Protein AF-0000000087528325 (afdb_homodimer)

Secondary structure (DSSP, 8-state):
-HHHHHHHHTTT-HHHHHHHHHHHHHHHHHHHTTS---EEEEEEEEEGGGTEEEEEEEEES-HHHHTSHHHHHHHHHHHHHHHHH--SBSSGGGS-HHHHHHHHHHHHHHHHHTT--HHHHHHHHHHHHHHHHHHHBGGGSEETTEEEEEHHHHHHHHHHHHTS-EEEEEEEEEETT-/-HHHHHHHHTTT-HHHHHHHHHHHHHHHHHHHTTS---EEEEEEEEEGGGTEEEEEEEEES-HHHHTSHHHHHHHHHHHHHHHHH--SBSSGGGS-HHHHHHHHHHHHHHHHHTT--HHHHHHHHHHHHHHHHHHHBGGGSEETTEEEEEHHHHHHHHHHHHTS-EEEEEEEEEETT-

Nearest PDB structures (foldseek):
  1aip-assembly1_D  TM=9.213E-01  e=4.962E-19  Thermus thermophilus
  1tfe-assembly1_A-2  TM=9.642E-01  e=1.776E-15  Thermus thermophilus
  4pc2-assembly1_C  TM=5.163E-01  e=7.737E-15  Escherichia coli
  3mmp-assembly1_A  TM=5.193E-01  e=1.160E-13  Escherichia coli K-12
  4r71-assembly2_C  TM=5.159E-01  e=1.652E-13  Escherichia coli K-12

InterPro domains:
  IPR001816 Translation elongation factor EFTs/EF1B [MF_00050] (1-178)
  IPR001816 Translation elongation factor EFTs/EF1B [PTHR11741] (71-177)
  IPR009060 UBA-like superfamily [SSF46934] (1-36)
  IPR014039 Translation elongation factor EFTs/EF1B, dimerisation [PF00889] (28-177)
  IPR018101 Translation elongation factor Ts, conserved site [PS01127] (57-67)
  IPR036402 Elongation factor Ts, dimerisation domain superfamily [G3DSA:3.30.479.20] (40-177)
  IPR036402 Elongation factor Ts, dimerisation domain superfamily [SSF54713] (37-177)

Structure (mmCIF, N/CA/C/O backbone):
data_AF-0000000087528325-model_v1
#
loop_
_entity.id
_entity.type
_entity.pdbx_description
1 polymer 'Elongation factor Ts'
#
loop_
_atom_site.group_PDB
_atom_site.id
_atom_site.type_symbol
_atom_site.label_atom_id
_atom_site.label_alt_id
_atom_site.label_comp_id
_atom_site.label_asym_id
_atom_site.label_entity_id
_atom_site.label_seq_id
_atom_site.pdbx_PDB_ins_code
_atom_site.Cartn_x
_atom_site.Cartn_y
_atom_site.Cartn_z
_atom_site.occupancy
_atom_site.B_iso_or_equiv
_atom_site.auth_seq_id
_atom_site.auth_comp_id
_atom_site.auth_asym_id
_atom_site.auth_atom_id
_atom_site.pdbx_PDB_model_num
ATOM 1 N N . MET A 1 1 ? -18.672 33.125 1.953 1 52.44 1 MET A N 1
ATOM 2 C CA . MET A 1 1 ? -19.328 33.719 3.121 1 52.44 1 MET A CA 1
ATOM 3 C C . MET A 1 1 ? -18.359 33.812 4.293 1 52.44 1 MET A C 1
ATOM 5 O O . MET A 1 1 ? -18.297 34.875 4.957 1 52.44 1 MET A O 1
ATOM 9 N N . ASP A 1 2 ? -17.344 32.844 4.398 1 67.94 2 ASP A N 1
ATOM 10 C CA . ASP A 1 2 ? -16.484 32.812 5.578 1 67.94 2 ASP A CA 1
ATOM 11 C C . ASP A 1 2 ? -15.391 33.875 5.48 1 67.94 2 ASP A C 1
ATOM 13 O O . ASP A 1 2 ? -15.086 34.562 6.469 1 67.94 2 ASP A O 1
ATOM 17 N N . CYS A 1 3 ? -15.047 34.25 4.34 1 70.94 3 CYS A N 1
ATOM 18 C CA . CYS A 1 3 ? -13.953 35.219 4.23 1 70.94 3 CYS A CA 1
ATOM 19 C C . CYS A 1 3 ? -14.445 36.625 4.512 1 70.94 3 CYS A C 1
ATOM 21 O O . CYS A 1 3 ? -13.766 37.406 5.172 1 70.94 3 CYS A O 1
ATOM 23 N N . LYS A 1 4 ? -15.602 36.875 4.027 1 71.19 4 LYS A N 1
ATOM 24 C CA . LYS A 1 4 ? -16.172 38.219 4.23 1 71.19 4 LYS A CA 1
ATOM 25 C C . LYS A 1 4 ? -16.438 38.469 5.711 1 71.19 4 LYS A C 1
ATOM 27 O O . LYS A 1 4 ? -16.094 39.562 6.223 1 71.19 4 LYS A O 1
ATOM 32 N N . ARG A 1 5 ? -16.953 37.438 6.293 1 79.06 5 ARG A N 1
ATOM 33 C CA . ARG A 1 5 ? -17.266 37.562 7.711 1 79.06 5 ARG A CA 1
ATOM 34 C C . ARG A 1 5 ? -15.992 37.719 8.539 1 79.06 5 ARG A C 1
ATOM 36 O O . ARG A 1 5 ? -15.938 38.5 9.484 1 79.06 5 ARG A O 1
ATOM 43 N N . ALA A 1 6 ? -15.008 37 8.109 1 76.31 6 ALA A N 1
ATOM 44 C CA . ALA A 1 6 ? -13.727 37.062 8.805 1 76.31 6 ALA A CA 1
ATOM 45 C C . ALA A 1 6 ? -13.125 38.469 8.68 1 76.31 6 ALA A C 1
ATOM 47 O O . ALA A 1 6 ? -12.609 39 9.656 1 76.31 6 ALA A O 1
ATOM 48 N N . LEU A 1 7 ? -13.234 39.062 7.523 1 80.19 7 LEU A N 1
ATOM 49 C CA . LEU A 1 7 ? -12.703 40.406 7.305 1 80.19 7 LEU A CA 1
ATOM 50 C C . LEU A 1 7 ? -13.469 41.438 8.125 1 80.19 7 LEU A C 1
ATOM 52 O O . LEU A 1 7 ? -12.883 42.375 8.656 1 80.19 7 LEU A O 1
ATOM 56 N N . GLU A 1 8 ? -14.688 41.219 8.18 1 82.5 8 GLU A N 1
ATOM 57 C CA . GLU A 1 8 ? -15.523 42.125 8.969 1 82.5 8 GLU A CA 1
ATOM 58 C C . GLU A 1 8 ? -15.188 42.031 10.453 1 82.5 8 GLU A C 1
ATOM 60 O O . GLU A 1 8 ? -15.062 43.031 11.141 1 82.5 8 GLU A O 1
ATOM 65 N N . GLU A 1 9 ? -15.023 40.781 10.914 1 84.75 9 GLU A N 1
ATOM 66 C CA . GLU A 1 9 ? -14.734 40.531 12.32 1 84.75 9 GLU A CA 1
ATOM 67 C C . GLU A 1 9 ? -13.352 41.031 12.695 1 84.75 9 GLU A C 1
ATOM 69 O O . GLU A 1 9 ? -13.094 41.344 13.867 1 84.75 9 GLU A O 1
ATOM 74 N N . THR A 1 10 ? -12.555 41.156 11.695 1 84.06 10 THR A N 1
ATOM 75 C CA . THR A 1 10 ? -11.195 41.594 11.969 1 84.06 10 THR A CA 1
ATOM 76 C C . THR A 1 10 ? -10.992 43.031 11.5 1 84.06 10 THR A C 1
ATOM 78 O O . THR A 1 10 ? -9.859 43.5 11.367 1 84.06 10 THR A O 1
ATOM 81 N N . GLU A 1 11 ? -12.031 43.656 11.203 1 88.31 11 GLU A N 1
ATOM 82 C CA . GLU A 1 11 ? -12.047 45.062 10.82 1 88.31 11 GLU A CA 1
ATOM 83 C C . GLU A 1 11 ? -11.164 45.312 9.602 1 88.31 11 GLU A C 1
ATOM 85 O O . GLU A 1 11 ? -10.383 46.281 9.578 1 88.31 11 GLU A O 1
ATOM 90 N N . GLY A 1 12 ? -11.102 44.406 8.789 1 82.38 12 GLY A N 1
ATOM 91 C CA . GLY A 1 12 ? -10.445 44.562 7.5 1 82.38 12 GLY A CA 1
ATOM 92 C C . GLY A 1 12 ? -8.984 44.156 7.516 1 82.38 12 GLY A C 1
ATOM 93 O O . GLY A 1 12 ? -8.273 44.344 6.52 1 82.38 12 GLY A O 1
ATOM 94 N N . ASP A 1 13 ? -8.547 43.656 8.625 1 86.75 13 ASP A N 1
ATOM 95 C CA . ASP A 1 13 ? -7.168 43.188 8.727 1 86.75 13 ASP A CA 1
ATOM 96 C C . ASP A 1 13 ? -7.012 41.812 8.086 1 86.75 13 ASP A C 1
ATOM 98 O O . ASP A 1 13 ? -7.473 40.812 8.633 1 86.75 13 ASP A O 1
ATOM 102 N N . MET A 1 14 ? -6.324 41.844 7.016 1 83.31 14 MET A N 1
ATOM 103 C CA . MET A 1 14 ? -6.203 40.625 6.219 1 83.31 14 MET A CA 1
ATOM 104 C C . MET A 1 14 ? -5.473 39.531 7 1 83.31 14 MET A C 1
ATOM 106 O O . MET A 1 14 ? -5.875 38.375 6.98 1 83.31 14 MET A O 1
ATOM 110 N N . GLU A 1 15 ? -4.41 39.969 7.641 1 83.25 15 GLU A N 1
ATOM 111 C CA . GLU A 1 15 ? -3.621 39 8.383 1 83.25 15 GLU A CA 1
ATOM 112 C C . GLU A 1 15 ? -4.43 38.375 9.531 1 83.25 15 GLU A C 1
ATOM 114 O O . GLU A 1 15 ? -4.438 37.156 9.719 1 83.25 15 GLU A O 1
ATOM 119 N N . LYS A 1 16 ? -5.066 39.188 10.227 1 84.56 16 LYS A N 1
ATOM 120 C CA . LYS A 1 16 ? -5.895 38.719 11.336 1 84.56 16 LYS A CA 1
ATOM 121 C C . LYS A 1 16 ? -7.062 37.875 10.82 1 84.56 16 LYS A C 1
ATOM 123 O O . LYS A 1 16 ? -7.484 36.906 11.484 1 84.56 16 LYS A O 1
ATOM 128 N N . SER A 1 17 ? -7.531 38.25 9.688 1 80 17 SER A N 1
ATOM 129 C CA . SER A 1 17 ? -8.633 37.469 9.102 1 80 17 SER A CA 1
ATOM 130 C C . SER A 1 17 ? -8.203 36.062 8.758 1 80 17 SER A C 1
ATOM 132 O O . SER A 1 17 ? -8.953 35.094 9 1 80 17 SER A O 1
ATOM 134 N N . VAL A 1 18 ? -7.043 36.031 8.258 1 77.19 18 VAL A N 1
ATOM 135 C CA . VAL A 1 18 ? -6.508 34.719 7.906 1 77.19 18 VAL A CA 1
ATOM 136 C C . VAL A 1 18 ? -6.328 33.875 9.172 1 77.19 18 VAL A C 1
ATOM 138 O O . VAL A 1 18 ? -6.672 32.688 9.195 1 77.19 18 VAL A O 1
ATOM 141 N N . ASP A 1 19 ? -5.816 34.531 10.156 1 81.38 19 ASP A N 1
ATOM 142 C CA . ASP A 1 19 ? -5.605 33.812 11.422 1 81.38 19 ASP A CA 1
ATOM 143 C C . ASP A 1 19 ? -6.93 33.375 12.023 1 81.38 19 ASP A C 1
ATOM 145 O O . ASP A 1 19 ? -7.023 32.25 12.555 1 81.38 19 ASP A O 1
ATOM 149 N N . LEU A 1 20 ? -7.805 34.188 11.953 1 79.62 20 LEU A N 1
ATOM 150 C CA . LEU A 1 20 ? -9.125 33.844 12.484 1 79.62 20 LEU A CA 1
ATOM 151 C C . LEU A 1 20 ? -9.734 32.688 11.727 1 79.62 20 LEU A C 1
ATOM 153 O O . LEU A 1 20 ? -10.305 31.766 12.344 1 79.62 20 LEU A O 1
ATOM 157 N N . LEU A 1 21 ? -9.609 32.75 10.469 1 76.81 21 LEU A N 1
ATOM 158 C CA . LEU A 1 21 ? -10.148 31.672 9.648 1 76.81 21 LEU A CA 1
ATOM 159 C C . LEU A 1 21 ? -9.453 30.344 9.977 1 76.81 21 LEU A C 1
ATOM 161 O O . LEU A 1 21 ? -10.094 29.297 10.023 1 76.81 21 LEU A O 1
ATOM 165 N N . ARG A 1 22 ? -8.266 30.5 10.195 1 79.75 22 ARG A N 1
ATOM 166 C CA . ARG A 1 22 ? -7.504 29.312 10.562 1 79.75 22 ARG A CA 1
ATOM 167 C C . ARG A 1 22 ? -7.969 28.75 11.898 1 79.75 22 ARG A C 1
ATOM 169 O O . ARG A 1 22 ? -8.133 27.531 12.047 1 79.75 22 ARG A O 1
ATOM 176 N N . GLN A 1 23 ? -8.164 29.594 12.844 1 81.44 23 GLN A N 1
ATOM 177 C CA . GLN A 1 23 ? -8.633 29.172 14.156 1 81.44 23 GLN A CA 1
ATOM 178 C C . GLN A 1 23 ? -10.016 28.547 14.078 1 81.44 23 GLN A C 1
ATOM 180 O O . GLN A 1 23 ? -10.273 27.516 14.719 1 81.44 23 GLN A O 1
ATOM 185 N N . LYS A 1 24 ? -10.766 29.141 13.352 1 79.25 24 LYS A N 1
ATOM 186 C CA . LYS A 1 24 ? -12.109 28.594 13.18 1 79.25 24 LYS A CA 1
ATOM 187 C C . LYS A 1 24 ? -12.07 27.25 12.477 1 79.25 24 LYS A C 1
ATOM 189 O O . LYS A 1 24 ? -12.82 26.328 12.828 1 79.25 24 LYS A O 1
ATOM 194 N N . GLY A 1 25 ? -11.266 27.203 11.547 1 78.31 25 GLY A N 1
ATOM 195 C CA . GLY A 1 25 ? -11.094 25.938 10.852 1 78.31 25 GLY A CA 1
ATOM 196 C C . GLY A 1 25 ? -10.648 24.812 11.766 1 78.31 25 GLY A C 1
ATOM 197 O O . GLY A 1 25 ? -11.164 23.688 11.68 1 78.31 25 GLY A O 1
ATOM 198 N N . LEU A 1 26 ? -9.766 25.203 12.609 1 82.38 26 LEU A N 1
ATOM 199 C CA . LEU A 1 26 ? -9.281 24.234 13.578 1 82.38 26 LEU A CA 1
ATOM 200 C C . LEU A 1 26 ? -10.398 23.797 14.523 1 82.38 26 LEU A C 1
ATOM 202 O O . LEU A 1 26 ? -10.492 22.625 14.875 1 82.38 26 LEU A O 1
ATOM 206 N N . ALA A 1 27 ? -11.109 24.75 14.891 1 83 27 ALA A N 1
ATOM 207 C CA . ALA A 1 27 ? -12.227 24.469 15.789 1 83 27 ALA A CA 1
ATOM 208 C C . ALA A 1 27 ? -13.234 23.531 15.125 1 83 27 ALA A C 1
ATOM 210 O O . ALA A 1 27 ? -13.727 22.594 15.758 1 83 27 ALA A O 1
ATOM 211 N N . VAL A 1 28 ? -13.531 23.797 13.922 1 81 28 VAL A N 1
ATOM 212 C CA . VAL A 1 28 ? -14.477 22.953 13.18 1 81 28 VAL A CA 1
ATOM 213 C C . VAL A 1 28 ? -13.922 21.547 13.062 1 81 28 VAL A C 1
ATOM 215 O O . VAL A 1 28 ? -14.641 20.562 13.273 1 81 28 VAL A O 1
ATOM 218 N N . ALA A 1 29 ? -12.711 21.453 12.734 1 82.44 29 ALA A N 1
ATOM 219 C CA . ALA A 1 29 ? -12.062 20.141 12.602 1 82.44 29 ALA A CA 1
ATOM 220 C C . ALA A 1 29 ? -12.086 19.375 13.914 1 82.44 29 ALA A C 1
ATOM 222 O O . ALA A 1 29 ? -12.352 18.172 13.938 1 82.44 29 ALA A O 1
ATOM 223 N N . ALA A 1 30 ? -11.812 20.062 14.969 1 85.56 30 ALA A N 1
ATOM 224 C CA . ALA A 1 30 ? -11.789 19.422 16.281 1 85.56 30 ALA A CA 1
ATOM 225 C C . ALA A 1 30 ? -13.18 18.922 16.672 1 85.56 30 ALA A C 1
ATOM 227 O O . ALA A 1 30 ? -13.312 17.828 17.234 1 85.56 30 ALA A O 1
ATOM 228 N N . LYS A 1 31 ? -14.133 19.656 16.344 1 85.56 31 LYS A N 1
ATOM 229 C CA . LYS A 1 31 ? -15.508 19.297 16.703 1 85.56 31 LYS A CA 1
ATOM 230 C C . LYS A 1 31 ? -15.969 18.062 15.938 1 85.56 31 LYS A C 1
ATOM 232 O O . LYS A 1 31 ? -16.812 17.312 16.422 1 85.56 31 LYS A O 1
ATOM 237 N N . ARG A 1 32 ? -15.375 17.828 14.883 1 86.31 32 ARG A N 1
ATOM 238 C CA . ARG A 1 32 ? -15.852 16.766 14 1 86.31 32 ARG A CA 1
ATOM 239 C C . ARG A 1 32 ? -14.906 15.57 14.023 1 86.31 32 ARG A C 1
ATOM 241 O O . ARG A 1 32 ? -15.141 14.578 13.336 1 86.31 32 ARG A O 1
ATOM 248 N N . ALA A 1 33 ? -13.969 15.633 14.758 1 85.62 33 ALA A N 1
ATOM 249 C CA . ALA A 1 33 ? -12.883 14.656 14.719 1 85.62 33 ALA A CA 1
ATOM 250 C C . ALA A 1 33 ? -13.383 13.266 15.094 1 85.62 33 ALA A C 1
ATOM 252 O O . ALA A 1 33 ? -12.789 12.258 14.703 1 85.62 33 ALA A O 1
ATOM 253 N N . ASP A 1 34 ? -14.492 13.203 15.758 1 88.25 34 ASP A N 1
ATOM 254 C CA . ASP A 1 34 ? -14.969 11.914 16.25 1 88.25 34 ASP A CA 1
ATOM 255 C C . ASP A 1 34 ? -15.93 11.266 15.25 1 88.25 34 ASP A C 1
ATOM 257 O O . ASP A 1 34 ? -16.297 10.102 15.406 1 88.25 34 ASP A O 1
ATOM 261 N N . ARG A 1 35 ? -16.297 11.992 14.266 1 91.5 35 ARG A N 1
ATOM 262 C CA . ARG A 1 35 ? -17.219 11.461 13.273 1 91.5 35 ARG A CA 1
ATOM 263 C C . ARG A 1 35 ? -16.516 10.445 12.367 1 91.5 35 ARG A C 1
ATOM 265 O O . ARG A 1 35 ? -15.375 10.656 11.969 1 91.5 35 ARG A O 1
ATOM 272 N N . ALA A 1 36 ? -17.25 9.344 12.102 1 92.44 36 ALA A N 1
ATOM 273 C CA . ALA A 1 36 ? -16.656 8.281 11.273 1 92.44 36 ALA A CA 1
ATOM 274 C C . ALA A 1 36 ? -16.516 8.734 9.828 1 92.44 36 ALA A C 1
ATOM 276 O O . ALA A 1 36 ? -17.406 9.391 9.281 1 92.44 36 ALA A O 1
ATOM 277 N N . THR A 1 37 ? -15.422 8.5 9.281 1 95.19 37 THR A N 1
ATOM 278 C CA . THR A 1 37 ? -15.164 8.781 7.875 1 95.19 37 THR A CA 1
ATOM 279 C C . THR A 1 37 ? -15.188 7.496 7.055 1 95.19 37 THR A C 1
ATOM 281 O O . THR A 1 37 ? -14.133 6.996 6.648 1 95.19 37 THR A O 1
ATOM 284 N N . SER A 1 38 ? -16.406 6.988 6.742 1 95.19 38 SER A N 1
ATOM 285 C CA . SER A 1 38 ? -16.562 5.684 6.109 1 95.19 38 SER A CA 1
ATOM 286 C C . SER A 1 38 ? -16.578 5.805 4.586 1 95.19 38 SER A C 1
ATOM 288 O O . SER A 1 38 ? -16.469 4.801 3.879 1 95.19 38 SER A O 1
ATOM 290 N N . GLU A 1 39 ? -16.812 7.043 4.09 1 97.31 39 GLU A N 1
ATOM 291 C CA . GLU A 1 39 ? -16.719 7.316 2.658 1 97.31 39 GLU A CA 1
ATOM 292 C C . GLU A 1 39 ? -15.352 7.891 2.301 1 97.31 39 GLU A C 1
ATOM 294 O O . GLU A 1 39 ? -14.477 8.023 3.166 1 97.31 39 GLU A O 1
ATOM 299 N N . GLY A 1 40 ? -15.094 8.172 1.087 1 98.25 40 GLY A N 1
ATOM 300 C CA . GLY A 1 40 ? -13.812 8.734 0.693 1 98.25 40 GLY A CA 1
ATOM 301 C C . GLY A 1 40 ? -13.305 8.203 -0.633 1 98.25 40 GLY A C 1
ATOM 302 O O . GLY A 1 40 ? -14.094 7.938 -1.542 1 98.25 40 GLY A O 1
ATOM 303 N N . THR A 1 41 ? -11.93 8.18 -0.717 1 98.56 41 THR A N 1
ATOM 304 C CA . THR A 1 41 ? -11.312 7.719 -1.957 1 98.56 41 THR A CA 1
ATOM 305 C C . THR A 1 41 ? -9.961 7.062 -1.681 1 98.56 41 THR A C 1
ATOM 307 O O . THR A 1 41 ? -9.289 7.406 -0.709 1 98.56 41 THR A O 1
ATOM 310 N N . VAL A 1 42 ? -9.648 6.055 -2.445 1 98.81 42 VAL A N 1
ATOM 311 C CA . VAL A 1 42 ? -8.273 5.582 -2.578 1 98.81 42 VAL A CA 1
ATOM 312 C C . VAL A 1 42 ? -7.613 6.258 -3.777 1 98.81 42 VAL A C 1
ATOM 314 O O . VAL A 1 42 ? -8.117 6.184 -4.898 1 98.81 42 VAL A O 1
ATOM 317 N N . GLU A 1 43 ? -6.531 6.957 -3.543 1 98.56 43 GLU A N 1
ATOM 318 C CA . GLU A 1 43 ? -5.793 7.668 -4.586 1 98.56 43 GLU A CA 1
ATOM 319 C C . GLU A 1 43 ? -4.387 7.098 -4.75 1 98.56 43 GLU A C 1
ATOM 321 O O . GLU A 1 43 ? -3.799 6.594 -3.791 1 98.56 43 GLU A O 1
ATOM 326 N N . THR A 1 44 ? -3.857 7.148 -6.004 1 98.56 44 THR A N 1
ATOM 327 C CA . THR A 1 44 ? -2.518 6.637 -6.273 1 98.56 44 THR A CA 1
ATOM 328 C C . THR A 1 44 ? -1.698 7.66 -7.059 1 98.56 44 THR A C 1
ATOM 330 O O . THR A 1 44 ? -2.258 8.547 -7.711 1 98.56 44 THR A O 1
ATOM 333 N N . TYR A 1 45 ? -0.411 7.605 -6.914 1 98.44 45 TYR A N 1
ATOM 334 C CA . TYR A 1 45 ? 0.549 8.414 -7.66 1 98.44 45 TYR A CA 1
ATOM 335 C C . TYR A 1 45 ? 1.77 7.586 -8.047 1 98.44 45 TYR A C 1
ATOM 337 O O . TYR A 1 45 ? 2.371 6.918 -7.203 1 98.44 45 TYR A O 1
ATOM 345 N N . ILE A 1 46 ? 2.041 7.496 -9.328 1 98.25 46 ILE A N 1
ATOM 346 C CA . ILE A 1 46 ? 3.23 6.82 -9.836 1 98.25 46 ILE A CA 1
ATOM 347 C C . ILE A 1 46 ? 4.23 7.855 -10.352 1 98.25 46 ILE A C 1
ATOM 349 O O . ILE A 1 46 ? 3.854 8.797 -11.055 1 98.25 46 ILE A O 1
ATOM 353 N N . HIS A 1 47 ? 5.453 7.625 -9.906 1 95.06 47 HIS A N 1
ATOM 354 C CA . HIS A 1 47 ? 6.516 8.547 -10.297 1 95.06 47 HIS A CA 1
ATOM 355 C C . HIS A 1 47 ? 7.641 7.812 -11.023 1 95.06 47 HIS A C 1
ATOM 357 O O . HIS A 1 47 ? 7.852 6.617 -10.805 1 95.06 47 HIS A O 1
ATOM 363 N N . ALA A 1 48 ? 8.352 8.555 -12.008 1 89.62 48 ALA A N 1
ATOM 364 C CA . ALA A 1 48 ? 9.586 8.117 -12.648 1 89.62 48 ALA A CA 1
ATOM 365 C C . ALA A 1 48 ? 9.398 6.777 -13.352 1 89.62 48 ALA A C 1
ATOM 367 O O . ALA A 1 48 ? 10.18 5.844 -13.148 1 89.62 48 ALA A O 1
ATOM 368 N N . GLY A 1 49 ? 8.352 6.574 -14.078 1 90.12 49 GLY A N 1
ATOM 369 C CA . GLY A 1 49 ? 8.148 5.414 -14.93 1 90.12 49 GLY A CA 1
ATOM 370 C C . GLY A 1 49 ? 7.918 4.133 -14.148 1 90.12 49 GLY A C 1
ATOM 371 O O . GLY A 1 49 ? 8.398 3.066 -14.531 1 90.12 49 GLY A O 1
ATOM 372 N N . GLY A 1 50 ? 7.355 4.309 -12.961 1 94.56 50 GLY A N 1
ATOM 373 C CA . GLY A 1 50 ? 7.016 3.121 -12.195 1 94.56 50 GLY A CA 1
ATOM 374 C C . GLY A 1 50 ? 8.062 2.77 -11.148 1 94.56 50 GLY A C 1
ATOM 375 O O . GLY A 1 50 ? 7.992 1.705 -10.531 1 94.56 50 GLY A O 1
ATOM 376 N N . LYS A 1 51 ? 8.977 3.586 -10.938 1 96.44 51 LYS A N 1
ATOM 377 C CA . LYS A 1 51 ? 10.031 3.287 -9.977 1 96.44 51 LYS A CA 1
ATOM 378 C C . LYS A 1 51 ? 9.609 3.65 -8.555 1 96.44 51 LYS A C 1
ATOM 380 O O . LYS A 1 51 ? 10.211 3.191 -7.586 1 96.44 51 LYS A O 1
ATOM 385 N N . LEU A 1 52 ? 8.664 4.523 -8.461 1 98.19 52 LEU A N 1
ATOM 386 C CA . LEU A 1 52 ? 8.109 4.949 -7.18 1 98.19 52 LEU A CA 1
ATOM 387 C C . LEU A 1 52 ? 6.586 5.043 -7.25 1 98.19 52 LEU A C 1
ATOM 389 O O . LEU A 1 52 ? 6.039 5.594 -8.211 1 98.19 52 LEU A O 1
ATOM 393 N N . GLY A 1 53 ? 5.902 4.383 -6.281 1 98.75 53 GLY A N 1
ATOM 394 C CA . GLY A 1 53 ? 4.453 4.422 -6.223 1 98.75 53 GLY A CA 1
ATOM 395 C C . GLY A 1 53 ? 3.918 4.68 -4.824 1 98.75 53 GLY A C 1
ATOM 396 O O . GLY A 1 53 ? 4.516 4.246 -3.838 1 98.75 53 GLY A O 1
ATOM 397 N N . VAL A 1 54 ? 2.832 5.449 -4.789 1 98.88 54 VAL A N 1
ATOM 398 C CA . VAL A 1 54 ? 2.145 5.734 -3.533 1 98.88 54 VAL A CA 1
ATOM 399 C C . VAL A 1 54 ? 0.656 5.426 -3.676 1 98.88 54 VAL A C 1
ATOM 401 O O . VAL A 1 54 ? 0.056 5.695 -4.719 1 98.88 54 VAL A O 1
ATOM 404 N N . MET A 1 55 ? 0.096 4.832 -2.66 1 98.88 55 MET A N 1
ATOM 405 C CA . MET A 1 55 ? -1.348 4.684 -2.502 1 98.88 55 MET A CA 1
ATOM 406 C C . MET A 1 55 ? -1.805 5.223 -1.15 1 98.88 55 MET A C 1
ATOM 408 O O . MET A 1 55 ? -1.176 4.953 -0.126 1 98.88 55 MET A O 1
ATOM 412 N N . VAL A 1 56 ? -2.869 6.051 -1.177 1 98.88 56 VAL A N 1
ATOM 413 C CA . VAL A 1 56 ? -3.348 6.648 0.065 1 98.88 56 VAL A CA 1
ATOM 414 C C . VAL A 1 56 ? -4.871 6.555 0.131 1 98.88 56 VAL A C 1
ATOM 416 O O . VAL A 1 56 ? -5.555 6.734 -0.879 1 98.88 56 VAL A O 1
ATOM 419 N N . GLU A 1 57 ? -5.383 6.215 1.276 1 98.88 57 GLU A N 1
ATOM 420 C CA . GLU A 1 57 ? -6.816 6.25 1.551 1 98.88 57 GLU A CA 1
ATOM 421 C C . GLU A 1 57 ? -7.191 7.484 2.367 1 98.88 57 GLU A C 1
ATOM 423 O O . GLU A 1 57 ? -6.68 7.684 3.471 1 98.88 57 GLU A O 1
ATOM 428 N N . VAL A 1 58 ? -8.039 8.305 1.791 1 98.81 58 VAL A N 1
ATOM 429 C CA 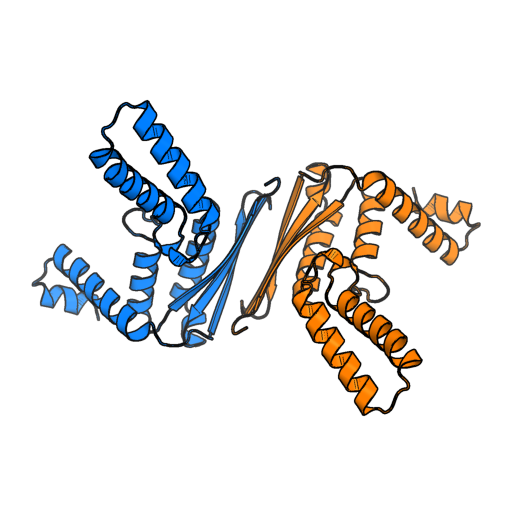. VAL A 1 58 ? -8.578 9.477 2.477 1 98.81 58 VAL A CA 1
ATOM 430 C C . VAL A 1 58 ? -10.078 9.297 2.699 1 98.81 58 VAL A C 1
ATOM 432 O O . VAL A 1 58 ? -10.82 8.977 1.766 1 98.81 58 VAL A O 1
ATOM 435 N N . GLY A 1 59 ? -10.477 9.5 3.916 1 98.38 59 GLY A N 1
ATOM 436 C CA . GLY A 1 59 ? -11.867 9.281 4.281 1 98.38 59 GLY A CA 1
ATOM 437 C C . GLY A 1 59 ? -12.625 10.57 4.531 1 98.38 59 GLY A C 1
ATOM 438 O O . GLY A 1 59 ? -12.031 11.602 4.848 1 98.38 59 GLY A O 1
ATOM 439 N N . CYS A 1 60 ? -13.914 10.5 4.422 1 98.06 60 CYS A N 1
ATOM 440 C CA . CYS A 1 60 ? -14.852 11.562 4.77 1 98.06 60 CYS A CA 1
ATOM 441 C C . CYS A 1 60 ? -16.203 10.984 5.203 1 98.06 60 CYS A C 1
ATOM 443 O O . CYS A 1 60 ? -16.359 9.766 5.27 1 98.06 60 CYS A O 1
ATOM 445 N N . GLU A 1 61 ? -17.109 11.828 5.574 1 97.19 61 GLU A N 1
ATOM 446 C CA . GLU A 1 61 ? -18.375 11.375 6.137 1 97.19 61 GLU A CA 1
ATOM 447 C C . GLU A 1 61 ? -19.344 10.945 5.035 1 97.19 61 GLU A C 1
ATOM 449 O O . GLU A 1 61 ? -20.016 9.914 5.156 1 97.19 61 GLU A O 1
ATOM 454 N N . THR A 1 62 ? -19.391 11.711 3.945 1 96.88 62 THR A N 1
ATOM 455 C CA . THR A 1 62 ? -20.422 11.484 2.947 1 96.88 62 THR A CA 1
ATOM 456 C C . THR A 1 62 ? -19.812 11.258 1.568 1 96.88 62 THR A C 1
ATOM 458 O O . THR A 1 62 ? -18.672 11.68 1.311 1 96.88 62 THR A O 1
ATOM 461 N N . ASP A 1 63 ? -20.531 10.539 0.684 1 95.88 63 ASP A N 1
ATOM 462 C CA . ASP A 1 63 ? -20.062 10.289 -0.674 1 95.88 63 ASP A CA 1
ATOM 463 C C . ASP A 1 63 ? -20.094 11.562 -1.515 1 95.88 63 ASP A C 1
ATOM 465 O O . ASP A 1 63 ? -19.422 11.656 -2.541 1 95.88 63 ASP A O 1
ATOM 469 N N . PHE A 1 64 ? -20.875 12.57 -1.08 1 97.12 64 PHE A N 1
ATOM 470 C CA . PHE A 1 64 ? -20.953 13.852 -1.767 1 97.12 64 PHE A CA 1
ATOM 471 C C . PHE A 1 64 ? -19.609 14.57 -1.725 1 97.12 64 PHE A C 1
ATOM 473 O O . PHE A 1 64 ? -19.094 15 -2.76 1 97.12 64 PHE A O 1
ATOM 480 N N . VAL A 1 65 ? -19.109 14.641 -0.49 1 98 65 VAL A N 1
ATOM 481 C CA . VAL A 1 65 ? -17.828 15.32 -0.324 1 98 65 VAL A CA 1
ATOM 482 C C . VAL A 1 65 ? -16.734 14.562 -1.066 1 98 65 VAL A C 1
ATOM 484 O O . VAL A 1 65 ? -15.844 15.164 -1.664 1 98 65 VAL A O 1
ATOM 487 N N . ALA A 1 66 ? -16.812 13.234 -1.096 1 98 66 ALA A N 1
ATOM 488 C CA . ALA A 1 66 ? -15.805 12.375 -1.707 1 98 66 ALA A CA 1
ATOM 489 C C . ALA A 1 66 ? -15.672 12.656 -3.199 1 98 66 ALA A C 1
ATOM 491 O O . ALA A 1 66 ? -14.656 12.328 -3.812 1 98 66 ALA A O 1
ATOM 492 N N . LYS A 1 67 ? -16.656 13.312 -3.73 1 97.19 67 LYS A N 1
ATOM 493 C CA . LYS A 1 67 ? -16.688 13.492 -5.18 1 97.19 67 LYS A CA 1
ATOM 494 C C . LYS A 1 67 ? -16.312 14.922 -5.559 1 97.19 67 LYS A C 1
ATOM 496 O O . LYS A 1 67 ? -16.203 15.242 -6.742 1 97.19 67 LYS A O 1
ATOM 501 N N . THR A 1 68 ? -16.125 15.766 -4.598 1 97.88 68 THR A N 1
ATOM 502 C CA . THR A 1 68 ? -15.812 17.156 -4.906 1 97.88 68 THR A CA 1
ATOM 503 C C . THR A 1 68 ? -14.375 17.297 -5.398 1 97.88 68 THR A C 1
ATOM 505 O O . THR A 1 68 ? -13.5 16.516 -5.008 1 97.88 68 THR A O 1
ATOM 508 N N . ASP A 1 69 ? -14.133 18.344 -6.16 1 98.25 69 ASP A N 1
ATOM 509 C CA . ASP A 1 69 ? -12.797 18.609 -6.688 1 98.25 69 ASP A CA 1
ATOM 510 C C . ASP A 1 69 ? -11.812 18.891 -5.562 1 98.25 69 ASP A C 1
ATOM 512 O O . ASP A 1 69 ? -10.656 18.453 -5.621 1 98.25 69 ASP A O 1
ATOM 516 N N . ASP A 1 70 ? -12.258 19.594 -4.586 1 98 70 ASP A N 1
ATOM 517 C CA . ASP A 1 70 ? -11.375 19.953 -3.48 1 98 70 ASP A CA 1
ATOM 518 C C . ASP A 1 70 ? -10.875 18.719 -2.75 1 98 70 ASP A C 1
ATOM 520 O O . ASP A 1 70 ? -9.688 18.594 -2.455 1 98 70 ASP A O 1
ATOM 524 N N . PHE A 1 71 ? -11.82 17.797 -2.512 1 98.62 71 PHE A N 1
ATOM 525 C CA . PHE A 1 71 ? -11.477 16.562 -1.822 1 98.62 71 PHE A CA 1
ATOM 526 C C . PHE A 1 71 ? -10.516 15.727 -2.66 1 98.62 71 PHE A C 1
ATOM 528 O O . PHE A 1 71 ? -9.484 15.273 -2.166 1 98.62 71 PHE A O 1
ATOM 535 N N . LEU A 1 72 ? -10.812 15.617 -3.885 1 98.5 72 LEU A N 1
ATOM 536 C CA . LEU A 1 72 ? -10 14.797 -4.777 1 98.5 72 LEU A CA 1
ATOM 537 C C . LEU A 1 72 ? -8.625 15.422 -4.992 1 98.5 72 LEU A C 1
ATOM 539 O O . LEU A 1 72 ? -7.617 14.719 -5.043 1 98.5 72 LEU A O 1
ATOM 543 N N . THR A 1 73 ? -8.586 16.719 -5.086 1 98.69 73 THR A N 1
ATOM 544 C CA . THR A 1 73 ? -7.316 17.406 -5.223 1 98.69 73 THR A CA 1
ATOM 545 C C . THR A 1 73 ? -6.453 17.219 -3.979 1 98.69 73 THR A C 1
ATOM 547 O O . THR A 1 73 ? -5.246 17 -4.082 1 98.69 73 THR A O 1
ATOM 550 N N . PHE A 1 74 ? -7.09 17.297 -2.83 1 98.62 74 PHE A N 1
ATOM 551 C CA . PHE A 1 74 ? -6.363 17.062 -1.588 1 98.62 74 PHE A CA 1
ATOM 552 C C . PHE A 1 74 ? -5.75 15.672 -1.567 1 98.62 74 PHE A C 1
ATOM 554 O O . PHE A 1 74 ? -4.57 15.508 -1.249 1 98.62 74 PHE A O 1
ATOM 561 N N . ALA A 1 75 ? -6.539 14.664 -1.938 1 98.81 75 ALA A N 1
ATOM 562 C CA . ALA A 1 75 ? -6.051 13.289 -1.949 1 98.81 75 ALA A CA 1
ATOM 563 C C . ALA A 1 75 ? -4.855 13.133 -2.887 1 98.81 75 ALA A C 1
ATOM 565 O O . ALA A 1 75 ? -3.867 12.484 -2.541 1 98.81 75 ALA A O 1
ATOM 566 N N . LYS A 1 76 ? -4.973 13.758 -3.994 1 98.5 76 LYS A N 1
ATOM 567 C CA . LYS A 1 76 ? -3.887 13.711 -4.969 1 98.5 76 LYS A CA 1
ATOM 568 C C . LYS A 1 76 ? -2.631 14.391 -4.43 1 98.5 76 LYS A C 1
ATOM 570 O O . LYS A 1 76 ? -1.529 13.852 -4.547 1 98.5 76 LYS A O 1
ATOM 575 N N . ASP A 1 77 ? -2.811 15.5 -3.861 1 98.81 77 ASP A N 1
ATOM 576 C CA . ASP A 1 77 ? -1.686 16.25 -3.316 1 98.81 77 ASP A CA 1
ATOM 577 C C . ASP A 1 77 ? -0.998 15.477 -2.193 1 98.81 77 ASP A C 1
ATOM 579 O O . ASP A 1 77 ? 0.231 15.477 -2.096 1 98.81 77 ASP A O 1
ATOM 583 N N . VAL A 1 78 ? -1.795 14.883 -1.402 1 98.88 78 VAL A N 1
ATOM 584 C CA . VAL A 1 78 ? -1.238 14.102 -0.307 1 98.88 78 VAL A CA 1
ATOM 585 C C . VAL A 1 78 ? -0.438 12.922 -0.868 1 98.88 78 VAL A C 1
ATOM 587 O O . VAL A 1 78 ? 0.652 12.617 -0.38 1 98.88 78 VAL A O 1
ATOM 590 N N . ALA A 1 79 ? -0.939 12.234 -1.877 1 98.88 79 ALA A N 1
ATOM 591 C CA . ALA A 1 79 ? -0.217 11.125 -2.502 1 98.88 79 ALA A CA 1
ATOM 592 C C . ALA A 1 79 ? 1.133 11.586 -3.043 1 98.88 79 ALA A C 1
ATOM 594 O O . ALA A 1 79 ? 2.152 10.93 -2.832 1 98.88 79 ALA A O 1
ATOM 595 N N . MET A 1 80 ? 1.102 12.703 -3.682 1 98.56 80 MET A N 1
ATOM 596 C CA . MET A 1 80 ? 2.34 13.25 -4.227 1 98.56 80 MET A CA 1
ATOM 597 C C . MET A 1 80 ? 3.305 13.633 -3.111 1 98.56 80 MET A C 1
ATOM 599 O O . MET A 1 80 ? 4.512 13.406 -3.223 1 98.56 80 MET A O 1
ATOM 603 N N . HIS A 1 81 ? 2.775 14.203 -2.07 1 98.88 81 HIS A N 1
ATOM 604 C CA . HIS A 1 81 ? 3.6 14.562 -0.921 1 98.88 81 HIS A CA 1
ATOM 605 C C . HIS A 1 81 ? 4.289 13.336 -0.333 1 98.88 81 HIS A C 1
ATOM 607 O O . HIS A 1 81 ? 5.488 13.367 -0.045 1 98.88 81 HIS A O 1
ATOM 613 N N . ILE A 1 82 ? 3.514 12.312 -0.168 1 98.88 82 ILE A N 1
ATOM 614 C CA . ILE A 1 82 ? 4.051 11.078 0.391 1 98.88 82 ILE A CA 1
ATOM 615 C C . ILE A 1 82 ? 5.18 10.562 -0.494 1 98.88 82 ILE A C 1
ATOM 617 O O . ILE A 1 82 ? 6.211 10.102 0.009 1 98.88 82 ILE A O 1
ATOM 621 N N . ALA A 1 83 ? 5.016 10.641 -1.8 1 98.5 83 ALA A N 1
ATOM 622 C CA . ALA A 1 83 ? 6.055 10.195 -2.727 1 98.5 83 ALA A CA 1
ATOM 623 C C . ALA A 1 83 ? 7.348 10.977 -2.516 1 98.5 83 ALA A C 1
ATOM 625 O O . ALA A 1 83 ? 8.438 10.398 -2.502 1 98.5 83 ALA A O 1
ATOM 626 N N . ALA A 1 84 ? 7.215 12.18 -2.275 1 97.75 84 ALA A N 1
ATOM 627 C CA . ALA A 1 84 ? 8.367 13.078 -2.211 1 97.75 84 ALA A CA 1
ATOM 628 C C . ALA A 1 84 ? 9.008 13.039 -0.829 1 97.75 84 ALA A C 1
ATOM 630 O O . ALA A 1 84 ? 10.234 12.938 -0.708 1 97.75 84 ALA A O 1
ATOM 631 N N . ALA A 1 85 ? 8.148 13.086 0.191 1 98.19 85 ALA A N 1
ATOM 632 C CA . ALA A 1 85 ? 8.648 13.32 1.543 1 98.19 85 ALA A CA 1
ATOM 633 C C . ALA A 1 85 ? 8.922 12 2.264 1 98.19 85 ALA A C 1
ATOM 635 O O . ALA A 1 85 ? 9.641 11.977 3.266 1 98.19 85 ALA A O 1
ATOM 636 N N . GLY A 1 86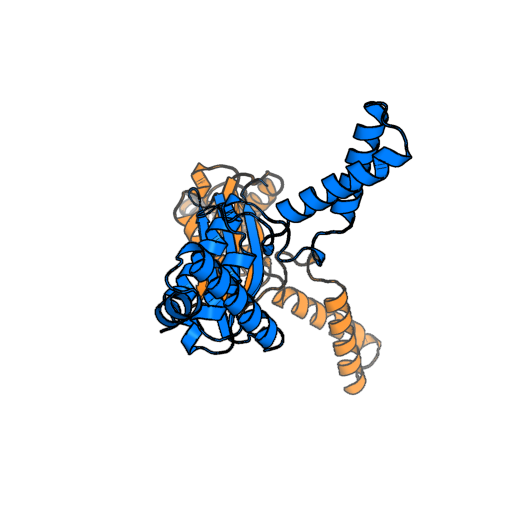 ? 8.328 10.945 1.879 1 98.06 86 GLY A N 1
ATOM 637 C CA . GLY A 1 86 ? 8.617 9.602 2.363 1 98.06 86 GLY A CA 1
ATOM 638 C C . GLY A 1 86 ? 8.344 9.43 3.844 1 98.06 86 GLY A C 1
ATOM 639 O O . GLY A 1 86 ? 9.211 8.977 4.594 1 98.06 86 GLY A O 1
ATOM 640 N N . PRO A 1 87 ? 7.16 9.836 4.297 1 98.69 87 PRO A N 1
ATOM 641 C CA . PRO A 1 87 ? 6.832 9.57 5.699 1 98.69 87 PRO A CA 1
ATOM 642 C C . PRO A 1 87 ? 6.766 8.078 6.02 1 98.69 87 PRO A C 1
ATOM 644 O O . PRO A 1 87 ? 6.586 7.258 5.113 1 98.69 87 PRO A O 1
ATOM 647 N N . LEU A 1 88 ? 6.859 7.75 7.359 1 97.88 88 LEU A N 1
ATOM 648 C CA . LEU A 1 88 ? 6.809 6.363 7.816 1 97.88 88 LEU A CA 1
ATOM 649 C C . LEU A 1 88 ? 5.426 6.02 8.359 1 97.88 88 LEU A C 1
ATOM 651 O O . LEU A 1 88 ? 5.062 4.844 8.453 1 97.88 88 LEU A O 1
ATOM 655 N N . SER A 1 89 ? 4.711 7.078 8.742 1 98.44 89 SER A N 1
ATOM 656 C CA . SER A 1 89 ? 3.4 6.891 9.352 1 98.44 89 SER A CA 1
ATOM 657 C C . SER A 1 89 ? 2.48 8.07 9.062 1 98.44 89 SER A C 1
ATOM 659 O O . SER A 1 89 ? 2.93 9.102 8.562 1 98.44 89 SER A O 1
ATOM 661 N N . VAL A 1 90 ? 1.204 7.84 9.359 1 98.69 90 VAL A N 1
ATOM 662 C CA . VAL A 1 90 ? 0.257 8.938 9.195 1 98.69 90 VAL A CA 1
ATOM 663 C C . VAL A 1 90 ? 0.376 9.898 10.375 1 98.69 90 VAL A C 1
ATOM 665 O O . VAL A 1 90 ? 0.491 11.117 10.188 1 98.69 90 VAL A O 1
ATOM 668 N N . THR A 1 91 ? 0.362 9.297 11.586 1 97.81 91 THR A N 1
ATOM 669 C CA . THR A 1 91 ? 0.414 10.102 12.797 1 97.81 91 THR A CA 1
ATOM 670 C C . THR A 1 91 ? 1.647 9.758 13.625 1 97.81 91 THR A C 1
ATOM 672 O O . THR A 1 91 ? 2.312 8.75 13.367 1 97.81 91 THR A O 1
ATOM 675 N N . ARG A 1 92 ? 1.954 10.547 14.57 1 96.56 92 ARG A N 1
ATOM 676 C CA . ARG A 1 92 ? 3.191 10.43 15.336 1 96.56 92 ARG A CA 1
ATOM 677 C C . ARG A 1 92 ? 3.193 9.164 16.188 1 96.56 92 ARG A C 1
ATOM 679 O O . ARG A 1 92 ? 4.242 8.555 16.391 1 96.56 92 ARG A O 1
ATOM 686 N N . ASP A 1 93 ? 2.057 8.781 16.656 1 96.12 93 ASP A N 1
ATOM 687 C CA . ASP A 1 93 ? 1.963 7.629 17.547 1 96.12 93 ASP A CA 1
ATOM 688 C C . ASP A 1 93 ? 2.213 6.324 16.797 1 96.12 93 ASP A C 1
ATOM 690 O O . ASP A 1 93 ? 2.438 5.277 17.406 1 96.12 93 ASP A O 1
ATOM 694 N N . GLU A 1 94 ? 2.223 6.426 15.445 1 96.94 94 GLU A N 1
ATOM 695 C CA . GLU A 1 94 ? 2.375 5.23 14.625 1 96.94 94 GLU A CA 1
ATOM 696 C C . GLU A 1 94 ? 3.822 5.055 14.172 1 96.94 94 GLU A C 1
ATOM 698 O O . GLU A 1 94 ? 4.156 4.062 13.523 1 96.94 94 GLU A O 1
ATOM 703 N N . VAL A 1 95 ? 4.629 5.965 14.539 1 96.5 95 VAL A N 1
ATOM 704 C CA . VAL A 1 95 ? 6.043 5.785 14.219 1 96.5 95 VAL A CA 1
ATOM 705 C C . VAL A 1 95 ? 6.605 4.621 15.031 1 96.5 95 VAL A C 1
ATOM 707 O O . VAL A 1 95 ? 6.449 4.574 16.25 1 96.5 95 VAL A O 1
ATOM 710 N N . PRO A 1 96 ? 7.199 3.689 14.359 1 95.38 96 PRO A N 1
ATOM 711 C CA . PRO A 1 96 ? 7.688 2.514 15.086 1 95.38 96 PRO A CA 1
ATOM 712 C C . PRO A 1 96 ? 8.641 2.875 16.219 1 95.38 96 PRO A C 1
ATOM 714 O O . PRO A 1 96 ? 9.633 3.568 16 1 95.38 96 PRO A O 1
ATOM 717 N N . GLN A 1 97 ? 8.383 2.33 17.312 1 95.69 97 GLN A N 1
ATOM 718 C CA . GLN A 1 97 ? 9.125 2.67 18.531 1 95.69 97 GLN A CA 1
ATOM 719 C C . GLN A 1 97 ? 10.578 2.238 18.422 1 95.69 97 GLN A C 1
ATOM 721 O O . GLN A 1 97 ? 11.477 2.906 18.938 1 95.69 97 GLN A O 1
ATOM 726 N N . ASP A 1 98 ? 10.781 1.091 17.797 1 96.94 98 ASP A N 1
ATOM 727 C CA . ASP A 1 98 ? 12.148 0.599 17.641 1 96.94 98 ASP A CA 1
ATOM 728 C C . ASP A 1 98 ? 13 1.585 16.844 1 96.94 98 ASP A C 1
ATOM 730 O O . ASP A 1 98 ? 14.195 1.753 17.125 1 96.94 98 ASP A O 1
ATOM 734 N N . LEU A 1 99 ? 12.406 2.234 15.883 1 95.88 99 LEU A N 1
ATOM 735 C CA . LEU A 1 99 ? 13.125 3.242 15.109 1 95.88 99 LEU A CA 1
ATOM 736 C C . LEU A 1 99 ? 13.414 4.473 15.961 1 95.88 99 LEU A C 1
ATOM 738 O O . LEU A 1 99 ? 14.516 5.035 15.891 1 95.88 99 LEU A O 1
ATOM 742 N N . ILE A 1 100 ? 12.453 4.863 16.703 1 96.62 100 ILE A N 1
ATOM 743 C CA . ILE A 1 100 ? 12.625 6.008 17.594 1 96.62 100 ILE A CA 1
ATOM 744 C C . ILE A 1 100 ? 13.758 5.73 18.578 1 96.62 100 ILE A C 1
ATOM 746 O O . ILE A 1 100 ? 14.625 6.578 18.797 1 96.62 100 ILE A O 1
ATOM 750 N N . ASP A 1 101 ? 13.758 4.582 19.156 1 97 101 ASP A N 1
ATOM 751 C CA . ASP A 1 101 ? 14.781 4.211 20.125 1 97 101 ASP A CA 1
ATOM 752 C C . ASP A 1 101 ? 16.172 4.203 19.484 1 97 101 ASP A C 1
ATOM 754 O O . ASP A 1 101 ? 17.141 4.68 20.078 1 97 101 ASP A O 1
ATOM 758 N N . ARG A 1 102 ? 16.219 3.637 18.344 1 96.44 102 ARG A N 1
ATOM 759 C CA . ARG A 1 102 ? 17.484 3.6 17.625 1 96.44 102 ARG A CA 1
ATOM 760 C C . ARG A 1 102 ? 18.016 5.008 17.375 1 96.44 102 ARG A C 1
ATOM 762 O O . ARG A 1 102 ? 19.203 5.281 17.594 1 96.44 102 ARG A O 1
ATOM 769 N N . GLU A 1 103 ? 17.141 5.82 16.922 1 96.12 103 GLU A N 1
ATOM 770 C CA . GLU A 1 103 ? 17.531 7.203 16.672 1 96.12 103 GLU A CA 1
ATOM 771 C C . GLU A 1 103 ? 17.938 7.902 17.969 1 96.12 103 GLU A C 1
ATOM 773 O O . GLU A 1 103 ? 18.906 8.664 17.984 1 96.12 103 GLU A O 1
ATOM 778 N N . ARG A 1 104 ? 17.234 7.73 18.969 1 97.06 104 ARG A N 1
ATOM 779 C CA . ARG A 1 104 ? 17.547 8.305 20.266 1 97.06 104 ARG A CA 1
ATOM 780 C C . ARG A 1 104 ? 18.969 7.918 20.703 1 97.06 104 ARG A C 1
ATOM 782 O O . ARG A 1 104 ? 19.734 8.773 21.156 1 97.06 104 ARG A O 1
ATOM 789 N N . ASP A 1 105 ? 19.281 6.645 20.578 1 96.75 105 ASP A N 1
ATOM 790 C CA . ASP A 1 105 ? 20.609 6.168 20.953 1 96.75 105 ASP A CA 1
ATOM 791 C C . ASP A 1 105 ? 21.703 6.887 20.141 1 96.75 105 ASP A C 1
ATOM 793 O O . ASP A 1 105 ? 22.75 7.238 20.688 1 96.75 105 ASP A O 1
ATOM 797 N N . ILE A 1 106 ? 21.391 7 18.922 1 96.75 106 ILE A N 1
ATOM 798 C CA . ILE A 1 106 ? 22.328 7.707 18.047 1 96.75 106 ILE A CA 1
ATOM 799 C C . ILE A 1 106 ? 22.531 9.133 18.562 1 96.75 106 ILE A C 1
ATOM 801 O O . ILE A 1 106 ? 23.672 9.594 18.688 1 96.75 106 ILE A O 1
ATOM 805 N N . TYR A 1 107 ? 21.516 9.797 18.906 1 95.75 107 TYR A N 1
ATOM 806 C CA . TYR A 1 107 ? 21.609 11.18 19.344 1 95.75 107 TYR A CA 1
ATOM 807 C C . TYR A 1 107 ? 22.297 11.289 20.688 1 95.75 107 TYR A C 1
ATOM 809 O O . TYR A 1 107 ? 23.062 12.234 20.938 1 95.75 107 TYR A O 1
ATOM 817 N N . VAL A 1 108 ? 22.016 10.375 21.594 1 95.19 108 VAL A N 1
ATOM 818 C CA . VAL A 1 108 ? 22.672 10.352 22.891 1 95.19 108 VAL A CA 1
ATOM 819 C C . VAL A 1 108 ? 24.172 10.211 22.703 1 95.19 108 VAL A C 1
ATOM 821 O O . VAL A 1 108 ? 24.953 10.977 23.281 1 95.19 108 VAL A O 1
ATOM 824 N N . ASN A 1 109 ? 24.531 9.25 21.859 1 95 109 ASN A N 1
ATOM 825 C CA . ASN A 1 109 ? 25.953 9.008 21.609 1 95 109 ASN A CA 1
ATOM 826 C C . ASN A 1 109 ? 26.625 10.219 20.969 1 95 109 ASN A C 1
ATOM 828 O O . ASN A 1 109 ? 27.734 10.578 21.328 1 95 109 ASN A O 1
ATOM 832 N N . GLN A 1 110 ? 25.938 10.805 20.016 1 95.38 110 GLN A N 1
ATOM 833 C CA . GLN A 1 110 ? 26.453 12.008 19.375 1 95.38 110 GLN A CA 1
ATOM 834 C C . GLN A 1 110 ? 26.656 13.125 20.391 1 95.38 110 GLN A C 1
ATOM 836 O O . GLN A 1 110 ? 27.688 13.82 20.359 1 95.38 110 GLN A O 1
ATOM 841 N N . ALA A 1 111 ? 25.797 13.328 21.328 1 93.62 111 ALA A N 1
ATOM 842 C CA . ALA A 1 111 ? 25.875 14.375 22.344 1 93.62 111 ALA A CA 1
ATOM 843 C C . ALA A 1 111 ? 27.016 14.086 23.328 1 93.62 111 ALA A C 1
ATOM 845 O O . ALA A 1 111 ? 27.734 15 23.734 1 93.62 111 ALA A O 1
ATOM 846 N N . LYS A 1 112 ? 27.188 12.859 23.688 1 92.81 112 LYS A N 1
ATOM 847 C CA . LYS A 1 112 ? 28.266 12.461 24.578 1 92.81 112 LYS A CA 1
ATOM 848 C C . LYS A 1 112 ? 29.625 12.703 23.938 1 92.81 112 LYS A C 1
ATOM 850 O O . LYS A 1 112 ? 30.547 13.227 24.578 1 92.81 112 LYS A O 1
ATOM 855 N N . GLU A 1 113 ? 29.672 12.305 22.734 1 93.38 113 GLU A N 1
ATOM 856 C CA . GLU A 1 113 ? 30.922 12.484 22 1 93.38 113 GLU A CA 1
ATOM 857 C C . GLU A 1 113 ? 31.266 13.961 21.844 1 93.38 113 GLU A C 1
ATOM 859 O O . GLU A 1 113 ? 32.438 14.328 21.781 1 93.38 113 GLU A O 1
ATOM 864 N N . ALA A 1 114 ? 30.312 14.812 21.781 1 93.44 114 ALA A N 1
ATOM 865 C CA . ALA A 1 114 ? 30.516 16.25 21.641 1 93.44 114 ALA A CA 1
ATOM 866 C C . ALA A 1 114 ? 30.828 16.891 22.984 1 93.44 114 ALA A C 1
ATOM 868 O O . ALA A 1 114 ? 31.031 18.109 23.078 1 93.44 114 ALA A O 1
ATOM 869 N N . GLY A 1 115 ? 30.844 16.094 24.109 1 91.06 115 GLY A N 1
ATOM 870 C CA . GLY A 1 115 ? 31.266 16.562 25.422 1 91.06 115 GLY A CA 1
ATOM 871 C C . GLY A 1 115 ? 30.188 17.328 26.156 1 91.06 115 GLY A C 1
ATOM 872 O O . GLY A 1 115 ? 30.469 18.172 27.016 1 91.06 115 GLY A O 1
ATOM 873 N N . LYS A 1 116 ? 28.984 17.125 25.781 1 87.94 116 LYS A N 1
ATOM 874 C CA . LYS A 1 116 ? 27.891 17.828 26.438 1 87.94 116 LYS A CA 1
ATOM 875 C C . LYS A 1 116 ? 27.625 17.25 27.828 1 87.94 116 LYS A C 1
ATOM 877 O O . LYS A 1 116 ? 27.734 16.031 28.031 1 87.94 116 LYS A O 1
ATOM 882 N N . PRO A 1 117 ? 27.312 18.156 28.797 1 90.94 117 PRO A N 1
ATOM 883 C CA . PRO A 1 117 ? 26.953 17.625 30.109 1 90.94 117 PRO A CA 1
ATOM 884 C C . PRO A 1 117 ? 25.656 16.828 30.078 1 90.94 117 PRO A C 1
ATOM 886 O O . PRO A 1 117 ? 24.797 17.047 29.234 1 90.94 117 PRO A O 1
ATOM 889 N N . ASP A 1 118 ? 25.406 15.867 31.047 1 84.38 118 ASP A N 1
ATOM 890 C CA . ASP A 1 118 ? 24.312 14.906 31.078 1 84.38 118 ASP A CA 1
ATOM 891 C C . ASP A 1 118 ? 22.953 15.625 31.109 1 84.38 118 ASP A C 1
ATOM 893 O O . ASP A 1 118 ? 22.016 15.203 30.453 1 84.38 118 ASP A O 1
ATOM 897 N N . ASN A 1 119 ? 22.922 16.719 31.922 1 86.81 119 ASN A N 1
ATOM 898 C CA . ASN A 1 119 ? 21.656 17.438 32.094 1 86.81 119 ASN A CA 1
ATOM 899 C C . ASN A 1 119 ? 21.234 18.094 30.766 1 86.81 119 ASN A C 1
ATOM 901 O O . ASN A 1 119 ? 20.031 18.281 30.531 1 86.81 119 ASN A O 1
ATOM 905 N N . ILE A 1 120 ? 22.156 18.438 29.906 1 92.12 120 ILE A N 1
ATOM 906 C CA . ILE A 1 120 ? 21.891 19.109 28.641 1 92.12 120 ILE A CA 1
ATOM 907 C C . ILE A 1 120 ? 21.594 18.062 27.562 1 92.12 120 ILE A C 1
ATOM 909 O O . ILE A 1 120 ? 20.797 18.312 26.656 1 92.12 120 ILE A O 1
ATOM 913 N N . ILE A 1 121 ? 22.172 16.891 27.734 1 93.81 121 ILE A N 1
ATOM 914 C CA . ILE A 1 121 ? 22.031 15.82 26.734 1 93.81 121 ILE A CA 1
ATOM 915 C C . ILE A 1 121 ? 20.562 15.422 26.609 1 93.81 121 ILE A C 1
ATOM 917 O O . ILE A 1 121 ? 20.047 15.25 25.516 1 93.81 121 ILE A O 1
ATOM 921 N N . ASP A 1 122 ? 19.875 15.344 27.719 1 92.69 122 ASP A N 1
ATOM 922 C CA . ASP A 1 122 ? 18.469 14.938 27.703 1 92.69 122 ASP A CA 1
ATOM 923 C C . ASP A 1 122 ? 17.625 15.914 26.891 1 92.69 122 ASP A C 1
ATOM 925 O O . ASP A 1 122 ? 16.781 15.492 26.094 1 92.69 122 ASP A O 1
ATOM 929 N N . LYS A 1 123 ? 17.844 17.156 27.172 1 94.12 123 LYS A N 1
ATOM 930 C CA . LYS A 1 123 ? 17.078 18.172 26.469 1 94.12 123 LYS A CA 1
ATOM 931 C C . LYS A 1 123 ? 17.391 18.172 24.969 1 94.12 123 LYS A C 1
ATOM 933 O O . LYS A 1 123 ? 16.469 18.25 24.141 1 94.12 123 LYS A O 1
ATOM 938 N N . ILE A 1 124 ? 18.547 18.047 24.625 1 94.94 124 ILE A N 1
ATOM 939 C CA . ILE A 1 124 ? 18.969 18.047 23.219 1 94.94 124 ILE A CA 1
ATOM 940 C C . ILE A 1 124 ? 18.375 16.828 22.516 1 94.94 124 ILE A C 1
ATOM 942 O O . ILE A 1 124 ? 17.828 16.938 21.422 1 94.94 124 ILE A O 1
ATOM 946 N N . VAL A 1 125 ? 18.469 15.711 23.156 1 96.12 125 VAL A N 1
ATOM 947 C CA . VAL A 1 125 ? 18.031 14.453 22.578 1 96.12 125 VAL A CA 1
ATOM 948 C C . VAL A 1 125 ? 16.516 14.484 22.391 1 96.12 125 VAL A C 1
ATOM 950 O O . VAL A 1 125 ? 16 14.039 21.359 1 96.12 125 VAL A O 1
ATOM 953 N N . THR A 1 126 ? 15.859 15.055 23.359 1 95.94 126 THR A N 1
ATOM 954 C CA . THR A 1 126 ? 14.406 15.164 23.25 1 95.94 126 THR A CA 1
ATOM 955 C C . THR A 1 126 ? 14.023 16 22.031 1 95.94 126 THR A C 1
ATOM 957 O O . THR A 1 126 ? 13.141 15.617 21.266 1 95.94 126 THR A O 1
ATOM 960 N N . GLY A 1 127 ? 14.641 17.109 21.844 1 96.69 127 GLY A N 1
ATOM 961 C CA . GLY A 1 127 ? 14.383 17.969 20.703 1 96.69 127 GLY A CA 1
ATOM 962 C C . GLY A 1 127 ? 14.664 17.281 19.375 1 96.69 127 GLY A C 1
ATOM 963 O O . GLY A 1 127 ? 13.891 17.406 18.422 1 96.69 127 GLY A O 1
ATOM 964 N N . LYS A 1 128 ? 15.758 16.562 19.328 1 96.62 128 LYS A N 1
ATOM 965 C CA . LYS A 1 128 ? 16.141 15.875 18.094 1 96.62 128 LYS A CA 1
ATOM 966 C C . LYS A 1 128 ? 15.164 14.75 17.766 1 96.62 128 LYS A C 1
ATOM 968 O O . LYS A 1 128 ? 14.812 14.547 16.609 1 96.62 128 LYS A O 1
ATOM 973 N N . VAL A 1 129 ? 14.758 14.039 18.781 1 97.12 129 VAL A N 1
ATOM 974 C CA . VAL A 1 129 ? 13.797 12.961 18.578 1 97.12 129 VAL A CA 1
ATOM 975 C C . VAL A 1 129 ? 12.461 13.531 18.109 1 97.12 129 VAL A C 1
ATOM 977 O O . VAL A 1 129 ? 11.836 12.977 17.203 1 97.12 129 VAL A O 1
ATOM 980 N N . ASP A 1 130 ? 12.086 14.633 18.719 1 97.25 130 ASP A N 1
ATOM 981 C CA . ASP A 1 130 ? 10.852 15.289 18.312 1 97.25 130 ASP A CA 1
ATOM 982 C C . ASP A 1 130 ? 10.922 15.703 16.844 1 97.25 130 ASP A C 1
ATOM 984 O O . ASP A 1 130 ? 9.961 15.523 16.094 1 97.25 130 ASP A O 1
ATOM 988 N N . LYS A 1 131 ? 11.969 16.203 16.469 1 96.88 131 LYS A N 1
ATOM 989 C CA . LYS A 1 131 ? 12.164 16.609 15.078 1 96.88 131 LYS A CA 1
ATOM 990 C C . LYS A 1 131 ? 12.148 15.406 14.148 1 96.88 131 LYS A C 1
ATOM 992 O O . LYS A 1 131 ? 11.547 15.453 13.07 1 96.88 131 LYS A O 1
ATOM 997 N N . TYR A 1 132 ? 12.812 14.383 14.609 1 97.38 132 TYR A N 1
ATOM 998 C CA . TYR A 1 132 ? 12.828 13.148 13.828 1 97.38 132 TYR A CA 1
ATOM 999 C C . TYR A 1 132 ? 11.414 12.641 13.594 1 97.38 132 TYR A C 1
ATOM 1001 O O . TYR A 1 132 ? 11.055 12.297 12.461 1 97.38 132 TYR A O 1
ATOM 1009 N N . VAL A 1 133 ? 10.656 12.617 14.617 1 97.44 133 VAL A N 1
ATOM 1010 C CA . VAL A 1 133 ? 9.281 12.133 14.523 1 97.44 133 VAL A CA 1
ATOM 1011 C C . VAL A 1 133 ? 8.484 13.031 13.586 1 97.44 133 VAL A C 1
ATOM 1013 O O . VAL A 1 133 ? 7.754 12.539 12.719 1 97.44 133 VAL A O 1
ATOM 1016 N N . ALA A 1 134 ? 8.648 14.328 13.695 1 97 134 ALA A N 1
ATOM 1017 C CA . ALA A 1 134 ? 7.926 15.289 12.867 1 97 134 ALA A CA 1
ATOM 1018 C C . ALA A 1 134 ? 8.281 15.109 11.391 1 97 134 ALA A C 1
ATOM 1020 O O . ALA A 1 134 ? 7.418 15.25 10.523 1 97 134 ALA A O 1
ATOM 1021 N N . GLU A 1 135 ? 9.477 14.742 11.141 1 97.19 135 GLU A N 1
ATOM 1022 C CA . GLU A 1 135 ? 9.953 14.602 9.766 1 97.19 135 GLU A CA 1
ATOM 1023 C C . GLU A 1 135 ? 9.508 13.273 9.164 1 97.19 135 GLU A C 1
ATOM 1025 O O . GLU A 1 135 ? 9.531 13.102 7.941 1 97.19 135 GLU A O 1
ATOM 1030 N N . ASN A 1 136 ? 9.109 12.398 10.039 1 97.75 136 ASN A N 1
ATOM 1031 C CA . ASN A 1 136 ? 8.805 11.055 9.547 1 97.75 136 ASN A CA 1
ATOM 1032 C C . ASN A 1 136 ? 7.324 10.719 9.711 1 97.75 136 ASN A C 1
ATOM 1034 O O . ASN A 1 136 ? 6.887 9.633 9.336 1 97.75 136 ASN A O 1
ATOM 1038 N N . CYS A 1 137 ? 6.605 11.633 10.258 1 98 137 CYS A N 1
ATOM 1039 C CA . CYS A 1 137 ? 5.156 11.523 10.367 1 98 137 CYS A CA 1
ATOM 1040 C C . CYS A 1 137 ? 4.461 12.398 9.328 1 98 137 CYS A C 1
ATOM 1042 O O . CYS A 1 137 ? 4.68 13.609 9.289 1 98 137 CYS A O 1
ATOM 1044 N N . LEU A 1 138 ? 3.529 11.867 8.57 1 98.88 138 LEU A N 1
ATOM 1045 C CA . LEU A 1 138 ? 2.896 12.531 7.438 1 98.88 138 LEU A CA 1
ATOM 1046 C C . LEU A 1 138 ? 2.227 13.836 7.871 1 98.88 138 LEU A C 1
ATOM 1048 O O . LEU A 1 138 ? 2.486 14.891 7.293 1 98.88 138 LEU A O 1
ATOM 1052 N N . MET A 1 139 ? 1.465 13.805 8.914 1 98.5 139 MET A N 1
ATOM 1053 C CA . MET A 1 139 ? 0.588 14.914 9.281 1 98.5 139 MET A CA 1
ATOM 1054 C C . MET A 1 139 ? 1.396 16.109 9.789 1 98.5 139 MET A C 1
ATOM 1056 O O . MET A 1 139 ? 0.934 17.25 9.734 1 98.5 139 MET A O 1
ATOM 1060 N N . GLU A 1 140 ? 2.588 15.875 10.195 1 98.19 140 GLU A N 1
ATOM 1061 C CA . GLU A 1 140 ? 3.391 16.953 10.781 1 98.19 140 GLU A CA 1
ATOM 1062 C C . GLU A 1 140 ? 4.414 17.484 9.781 1 98.19 140 GLU A C 1
ATOM 1064 O O . GLU A 1 140 ? 5.074 18.484 10.039 1 98.19 140 GLU A O 1
ATOM 1069 N N . GLN A 1 141 ? 4.59 16.828 8.727 1 98.69 141 GLN A N 1
ATOM 1070 C CA . GLN A 1 141 ? 5.523 17.281 7.695 1 98.69 141 GLN A CA 1
ATOM 1071 C C . GLN A 1 141 ? 5.059 18.594 7.07 1 98.69 141 GLN A C 1
ATOM 1073 O O . GLN A 1 141 ? 3.861 18.812 6.883 1 98.69 141 GLN A O 1
ATOM 1078 N N . LYS A 1 142 ? 6.086 19.406 6.703 1 98.06 142 LYS A N 1
ATOM 1079 C CA . LYS A 1 142 ? 5.777 20.562 5.875 1 98.06 142 LYS A CA 1
ATOM 1080 C C . LYS A 1 142 ? 5.305 20.141 4.488 1 98.06 142 LYS A C 1
ATOM 1082 O O . LYS A 1 142 ? 5.898 19.25 3.867 1 98.06 142 LYS A O 1
ATOM 1087 N N . PHE A 1 143 ? 4.238 20.797 4.031 1 97.94 143 PHE A N 1
ATOM 1088 C CA . PHE A 1 143 ? 3.643 20.438 2.75 1 97.94 143 PHE A CA 1
ATOM 1089 C C . PHE A 1 143 ? 4.535 20.875 1.594 1 97.94 143 PHE A C 1
ATOM 1091 O O . PHE A 1 143 ? 4.918 22.031 1.505 1 97.94 143 PHE A O 1
ATOM 1098 N N . ILE A 1 144 ? 4.824 20.031 0.754 1 96.81 144 ILE A N 1
ATOM 1099 C CA . ILE A 1 144 ? 5.836 20.234 -0.274 1 96.81 144 ILE A CA 1
ATOM 1100 C C . ILE A 1 144 ? 5.402 21.359 -1.206 1 96.81 144 ILE A C 1
ATOM 1102 O O . ILE A 1 144 ? 6.234 22.141 -1.688 1 96.81 144 ILE A O 1
ATOM 1106 N N . LYS A 1 145 ? 4.109 21.516 -1.476 1 96.56 145 LYS A N 1
ATOM 1107 C CA . LYS A 1 145 ? 3.621 22.531 -2.406 1 96.56 145 LYS A CA 1
ATOM 1108 C C . LYS A 1 145 ? 3.471 23.891 -1.715 1 96.56 145 LYS A C 1
ATOM 1110 O O . LYS A 1 145 ? 3.334 24.922 -2.379 1 96.56 145 LYS A O 1
ATOM 1115 N N . ASN A 1 146 ? 3.408 23.906 -0.431 1 96 146 ASN A N 1
ATOM 1116 C CA . ASN A 1 146 ? 3.32 25.109 0.399 1 96 146 ASN A CA 1
ATOM 1117 C C . ASN A 1 146 ? 3.969 24.891 1.764 1 96 146 ASN A C 1
ATOM 1119 O O . ASN A 1 146 ? 3.275 24.625 2.75 1 96 146 ASN A O 1
ATOM 1123 N N . PRO A 1 147 ? 5.246 25.094 1.84 1 96.06 147 PRO A N 1
ATOM 1124 C CA . PRO A 1 147 ? 6.016 24.703 3.021 1 96.06 147 PRO A CA 1
ATOM 1125 C C . PRO A 1 147 ? 5.676 25.531 4.254 1 96.06 147 PRO A C 1
ATOM 1127 O O . PRO A 1 147 ? 6.133 25.219 5.355 1 96.06 147 PRO A O 1
ATOM 1130 N N . ASP A 1 148 ? 4.863 26.547 4.137 1 94.81 148 ASP A N 1
ATOM 1131 C CA . ASP A 1 148 ? 4.422 27.328 5.281 1 94.81 148 ASP A CA 1
ATOM 1132 C C . ASP A 1 148 ? 3.381 26.578 6.105 1 94.81 148 ASP A C 1
ATOM 1134 O O . ASP A 1 148 ? 3.088 26.953 7.238 1 94.81 148 ASP A O 1
ATOM 1138 N N . LEU A 1 149 ? 2.848 25.547 5.504 1 95.19 149 LEU A N 1
ATOM 1139 C CA . LEU A 1 149 ? 1.807 24.75 6.156 1 95.19 149 LEU A CA 1
ATOM 1140 C C . LEU A 1 149 ? 2.23 23.297 6.285 1 95.19 149 LEU A C 1
ATOM 1142 O O . LEU A 1 149 ? 3.008 22.797 5.465 1 95.19 149 LEU A O 1
ATOM 1146 N N . THR A 1 150 ? 1.727 22.609 7.289 1 97.12 150 THR A N 1
ATOM 1147 C CA . THR A 1 150 ? 1.87 21.156 7.375 1 97.12 150 THR A CA 1
ATOM 1148 C C . THR A 1 150 ? 0.741 20.469 6.625 1 97.12 150 THR A C 1
ATOM 1150 O O . THR A 1 150 ? -0.241 21.094 6.234 1 97.12 150 THR A O 1
ATOM 1153 N N . VAL A 1 151 ? 0.851 19.188 6.43 1 98.69 151 VAL A N 1
ATOM 1154 C CA . VAL A 1 151 ? -0.232 18.406 5.848 1 98.69 151 VAL A CA 1
ATOM 1155 C C . VAL A 1 151 ? -1.468 18.484 6.738 1 98.69 151 VAL A C 1
ATOM 1157 O O . VAL A 1 151 ? -2.594 18.578 6.246 1 98.69 151 VAL A O 1
ATOM 1160 N N . GLN A 1 152 ? -1.227 18.516 8.07 1 97.31 152 GLN A N 1
ATOM 1161 C CA . GLN A 1 152 ? -2.332 18.672 9.008 1 97.31 152 GLN A CA 1
ATOM 1162 C C . GLN A 1 152 ? -3.059 20 8.789 1 97.31 152 GLN A C 1
ATOM 1164 O O . GLN A 1 152 ? -4.289 20.047 8.82 1 97.31 152 GLN A O 1
ATOM 1169 N N . ASP A 1 153 ? -2.283 21.062 8.609 1 94 153 ASP A N 1
ATOM 1170 C CA . ASP A 1 153 ? -2.887 22.375 8.359 1 94 153 ASP A CA 1
ATOM 1171 C C . ASP A 1 153 ? -3.748 22.344 7.098 1 94 153 ASP A C 1
ATOM 1173 O O . ASP A 1 153 ? -4.855 22.891 7.086 1 94 153 ASP A O 1
ATOM 1177 N N . MET A 1 154 ? -3.25 21.703 6.066 1 96.5 154 MET A N 1
ATOM 1178 C CA . MET A 1 154 ? -3.996 21.578 4.816 1 96.5 154 MET A CA 1
ATOM 1179 C C . MET A 1 154 ? -5.297 20.812 5.035 1 96.5 154 MET A C 1
ATOM 1181 O O . MET A 1 154 ? -6.34 21.203 4.5 1 96.5 154 MET A O 1
ATOM 1185 N N . LEU A 1 155 ? -5.215 19.781 5.789 1 97.62 155 LEU A N 1
ATOM 1186 C CA . LEU A 1 155 ? -6.395 18.984 6.094 1 97.62 155 LEU A CA 1
ATOM 1187 C C . LEU A 1 155 ? -7.426 19.812 6.859 1 97.62 155 LEU A C 1
ATOM 1189 O O . LEU A 1 155 ? -8.617 19.781 6.543 1 97.62 155 LEU A O 1
ATOM 1193 N N . ASN A 1 156 ? -6.961 20.578 7.84 1 94.31 156 ASN A N 1
ATOM 1194 C CA . ASN A 1 156 ? -7.855 21.406 8.633 1 94.31 156 ASN A CA 1
ATOM 1195 C C . ASN A 1 156 ? -8.586 22.438 7.762 1 94.31 156 ASN A C 1
ATOM 1197 O O . ASN A 1 156 ? -9.773 22.672 7.957 1 94.31 156 ASN A O 1
ATOM 1201 N N . GLU A 1 157 ? -7.879 23 6.852 1 92 157 GLU A N 1
ATOM 1202 C CA . GLU A 1 157 ? -8.492 23.969 5.941 1 92 157 GLU A CA 1
ATOM 1203 C C . GLU A 1 157 ? -9.578 23.297 5.09 1 92 157 GLU A C 1
ATOM 1205 O O . GLU A 1 157 ? -10.641 23.891 4.875 1 92 157 GLU A O 1
ATOM 1210 N N . LEU A 1 158 ? -9.336 22.125 4.617 1 96.12 158 LEU A N 1
ATOM 1211 C CA . LEU A 1 158 ? -10.312 21.391 3.816 1 96.12 158 LEU A CA 1
ATOM 1212 C C . LEU A 1 158 ? -11.555 21.062 4.637 1 96.12 158 LEU A C 1
ATOM 1214 O O . LEU A 1 158 ? -12.68 21.234 4.16 1 96.12 158 LEU A O 1
ATOM 1218 N N . ILE A 1 159 ? -11.32 20.625 5.844 1 95.5 159 ILE A N 1
ATOM 1219 C CA . ILE A 1 159 ? -12.43 20.281 6.73 1 95.5 159 ILE A CA 1
ATOM 1220 C C . ILE A 1 159 ? -13.305 21.516 6.969 1 95.5 159 ILE A C 1
ATOM 1222 O O . ILE A 1 159 ? -14.531 21.438 6.922 1 95.5 159 ILE A O 1
ATOM 1226 N N . ALA A 1 160 ? -12.648 22.625 7.207 1 90.62 160 ALA A N 1
ATOM 1227 C CA . ALA A 1 160 ? -13.375 23.875 7.426 1 90.62 160 ALA A CA 1
ATOM 1228 C C . ALA A 1 160 ? -14.203 24.25 6.203 1 90.62 160 ALA A C 1
ATOM 1230 O O . ALA A 1 160 ? -15.344 24.688 6.332 1 90.62 160 ALA A O 1
ATOM 1231 N N . LYS A 1 161 ? -13.688 24.031 5.09 1 92.44 161 LYS A N 1
ATOM 1232 C CA . LYS A 1 161 ? -14.352 24.391 3.834 1 92.44 161 LYS A CA 1
ATOM 1233 C C . LYS A 1 161 ? -15.523 23.453 3.545 1 92.44 161 LYS A C 1
ATOM 1235 O O . LYS A 1 161 ? -16.578 23.906 3.104 1 92.44 161 LYS A O 1
ATOM 1240 N N . MET A 1 162 ? -15.383 22.172 3.816 1 94.88 162 MET A N 1
ATOM 1241 C CA . MET A 1 162 ? -16.375 21.156 3.432 1 94.88 162 MET A CA 1
ATOM 1242 C C . MET A 1 162 ? -17.438 21.016 4.504 1 94.88 162 MET A C 1
ATOM 1244 O O . MET A 1 162 ? -18.531 20.516 4.23 1 94.88 162 MET A O 1
ATOM 1248 N N . GLY A 1 163 ? -17.031 21.297 5.727 1 91.75 163 GLY A N 1
ATOM 1249 C CA . GLY A 1 163 ? -17.969 21.156 6.832 1 91.75 163 GLY A CA 1
ATOM 1250 C C . GLY A 1 163 ? -18.172 19.734 7.277 1 91.75 163 GLY A C 1
ATOM 1251 O O . GLY A 1 163 ? -19.234 19.391 7.812 1 91.75 163 GLY A O 1
ATOM 1252 N N . GLU A 1 164 ? -17.266 18.906 6.949 1 94.75 164 GLU A N 1
ATOM 1253 C CA . GLU A 1 164 ? -17.297 17.5 7.375 1 94.75 164 GLU A CA 1
ATOM 1254 C C . GLU A 1 164 ? -15.922 17.031 7.812 1 94.75 164 GLU A C 1
ATOM 1256 O O . GLU A 1 164 ? -14.906 17.641 7.469 1 94.75 164 GLU A O 1
ATOM 1261 N N . ASN A 1 165 ? -16.016 15.93 8.625 1 96.5 165 ASN A N 1
ATOM 1262 C CA . ASN A 1 165 ? -14.742 15.312 8.984 1 96.5 165 ASN A CA 1
ATOM 1263 C C . ASN A 1 165 ? -14.078 14.656 7.777 1 96.5 165 ASN A C 1
ATOM 1265 O O . ASN A 1 165 ? -14.758 14.055 6.938 1 96.5 165 ASN A O 1
ATOM 1269 N N . ILE A 1 166 ? -12.797 14.836 7.75 1 98.06 166 ILE A N 1
ATOM 1270 C CA . ILE A 1 166 ? -11.938 14.211 6.75 1 98.06 166 ILE A CA 1
ATOM 1271 C C . ILE A 1 166 ? -10.664 13.688 7.422 1 98.06 166 ILE A C 1
ATOM 1273 O O . ILE A 1 166 ? -10.117 14.328 8.32 1 98.06 166 ILE A O 1
ATOM 1277 N N . SER A 1 167 ? -10.227 12.516 6.977 1 97.5 167 SER A N 1
ATOM 1278 C CA . SER A 1 167 ? -9.031 11.938 7.598 1 97.5 167 SER A CA 1
ATOM 1279 C C . SER A 1 167 ? -8.203 11.164 6.578 1 97.5 167 SER A C 1
ATOM 1281 O O . SER A 1 167 ? -8.75 10.562 5.652 1 97.5 167 SER A O 1
ATOM 1283 N N . VAL A 1 168 ? -6.914 11.266 6.73 1 98.56 168 VAL A N 1
ATOM 1284 C CA . VAL A 1 168 ? -6.02 10.352 6.027 1 98.56 168 VAL A CA 1
ATOM 1285 C C . VAL A 1 168 ? -5.918 9.031 6.801 1 98.56 168 VAL A C 1
ATOM 1287 O O . VAL A 1 168 ? -5.375 9 7.906 1 98.56 168 VAL A O 1
ATOM 1290 N N . LYS A 1 169 ? -6.34 7.988 6.211 1 97.81 169 LYS A N 1
ATOM 1291 C CA . LYS A 1 169 ? -6.5 6.742 6.949 1 97.81 169 LYS A CA 1
ATOM 1292 C C . LYS A 1 169 ? -5.207 5.934 6.949 1 97.81 169 LYS A C 1
ATOM 1294 O O . LYS A 1 169 ? -4.781 5.43 7.992 1 97.81 169 LYS A O 1
ATOM 1299 N N . ARG A 1 170 ? -4.652 5.73 5.855 1 98.31 170 ARG A N 1
ATOM 1300 C CA . ARG A 1 170 ? -3.453 4.914 5.668 1 98.31 170 ARG A CA 1
ATOM 1301 C C . ARG A 1 170 ? -2.814 5.184 4.309 1 98.31 170 ARG A C 1
ATOM 1303 O O . ARG A 1 170 ? -3.43 5.805 3.441 1 98.31 170 ARG A O 1
ATOM 1310 N N . PHE A 1 171 ? -1.529 4.773 4.18 1 98.88 171 PHE A N 1
ATOM 1311 C CA . PHE A 1 171 ? -0.854 4.867 2.889 1 98.88 171 PHE A CA 1
ATOM 1312 C C . PHE A 1 171 ? 0.202 3.777 2.752 1 98.88 171 PHE A C 1
ATOM 1314 O O . PHE A 1 171 ? 0.594 3.156 3.742 1 98.88 171 PHE A O 1
ATOM 1321 N N . ALA A 1 172 ? 0.544 3.51 1.521 1 98.69 172 ALA A N 1
ATOM 1322 C CA . ALA A 1 172 ? 1.685 2.676 1.148 1 98.69 172 ALA A CA 1
ATOM 1323 C C . ALA A 1 172 ? 2.594 3.4 0.16 1 98.69 172 ALA A C 1
ATOM 1325 O O . ALA A 1 172 ? 2.113 4.086 -0.746 1 98.69 172 ALA A O 1
ATOM 1326 N N . ARG A 1 173 ? 3.877 3.252 0.362 1 98.69 173 ARG A N 1
ATOM 1327 C CA . ARG A 1 173 ? 4.887 3.828 -0.518 1 98.69 173 ARG A CA 1
ATOM 1328 C C . ARG A 1 173 ? 5.918 2.779 -0.927 1 98.69 173 ARG A C 1
ATOM 1330 O O . ARG A 1 173 ? 6.578 2.184 -0.073 1 98.69 173 ARG A O 1
ATOM 1337 N N . TYR A 1 174 ? 5.98 2.494 -2.225 1 98.5 174 TYR A N 1
ATOM 1338 C CA . TYR A 1 174 ? 6.93 1.521 -2.748 1 98.5 174 TYR A CA 1
ATOM 1339 C C . TYR A 1 174 ? 7.984 2.199 -3.617 1 98.5 174 TYR A C 1
ATOM 1341 O O . TYR A 1 174 ? 7.648 2.986 -4.504 1 98.5 174 TYR A O 1
ATOM 1349 N N . GLN A 1 175 ? 9.18 1.985 -3.373 1 97.38 175 GLN A N 1
ATOM 1350 C CA . GLN A 1 175 ? 10.297 2.41 -4.211 1 97.38 175 GLN A CA 1
ATOM 1351 C C . GLN A 1 175 ? 11.102 1.209 -4.703 1 97.38 175 GLN A C 1
ATOM 1353 O O . GLN A 1 175 ? 11.602 0.417 -3.904 1 97.38 175 GLN A O 1
ATOM 1358 N N . LEU A 1 176 ? 11.188 1.156 -6.031 1 95.81 176 LEU A N 1
ATOM 1359 C CA . LEU A 1 176 ? 11.93 0.045 -6.621 1 95.81 176 LEU A CA 1
ATOM 1360 C C . LEU A 1 176 ? 13.359 -0.002 -6.086 1 95.81 176 LEU A C 1
ATOM 1362 O O . LEU A 1 176 ? 14.016 1.034 -5.977 1 95.81 176 LEU A O 1
ATOM 1366 N N . GLY A 1 177 ? 13.812 -1.255 -5.77 1 85.75 177 GLY A N 1
ATOM 1367 C CA . GLY A 1 177 ? 15.18 -1.444 -5.305 1 85.75 177 GLY A CA 1
ATOM 1368 C C . GLY A 1 177 ? 15.367 -1.11 -3.838 1 85.75 177 GLY A C 1
ATOM 1369 O O . GLY A 1 177 ? 16.453 -1.274 -3.293 1 85.75 177 GLY A O 1
ATOM 1370 N N . ALA A 1 178 ? 14.312 -0.637 -3.232 1 80.81 178 ALA A N 1
ATOM 1371 C CA . ALA A 1 178 ? 14.398 -0.281 -1.819 1 80.81 178 ALA A CA 1
ATOM 1372 C C . ALA A 1 178 ? 13.844 -1.395 -0.937 1 80.81 178 ALA A C 1
ATOM 1374 O O . ALA A 1 178 ? 12.984 -2.166 -1.367 1 80.81 178 ALA A O 1
ATOM 1375 N N . MET B 1 1 ? 10.789 -19.25 -31.609 1 50.78 1 MET B N 1
ATOM 1376 C CA . MET B 1 1 ? 11.742 -20.344 -31.734 1 50.78 1 MET B CA 1
ATOM 1377 C C . MET B 1 1 ? 11.367 -21.5 -30.812 1 50.78 1 MET B C 1
ATOM 1379 O O . MET B 1 1 ? 11.375 -22.672 -31.234 1 50.78 1 MET B O 1
ATOM 1383 N N . ASP B 1 2 ? 10.719 -21.188 -29.594 1 66.94 2 ASP B N 1
ATOM 1384 C CA . ASP B 1 2 ? 10.477 -22.234 -28.594 1 66.94 2 ASP B CA 1
ATOM 1385 C C . ASP B 1 2 ? 9.258 -23.062 -28.969 1 66.94 2 ASP B C 1
ATOM 1387 O O . ASP B 1 2 ? 9.266 -24.297 -28.812 1 66.94 2 ASP B O 1
ATOM 1391 N N . CYS B 1 3 ? 8.391 -22.547 -29.703 1 70.75 3 CYS B N 1
ATOM 1392 C CA . CYS B 1 3 ? 7.191 -23.312 -30 1 70.75 3 CYS B CA 1
ATOM 1393 C C . CYS B 1 3 ? 7.449 -24.328 -31.109 1 70.75 3 CYS B C 1
ATOM 1395 O O . CYS B 1 3 ? 6.973 -25.469 -31.047 1 70.75 3 CYS B O 1
ATOM 1397 N N . LYS B 1 4 ? 8.195 -23.906 -32.062 1 71.44 4 LYS B N 1
ATOM 1398 C CA . LYS B 1 4 ? 8.516 -24.781 -33.156 1 71.44 4 LYS B CA 1
ATOM 1399 C C . LYS B 1 4 ? 9.32 -26 -32.719 1 71.44 4 LYS B C 1
ATOM 1401 O O . LYS B 1 4 ? 9.023 -27.125 -33.094 1 71.44 4 LYS B O 1
ATOM 1406 N N . ARG B 1 5 ? 10.242 -25.625 -31.875 1 79.25 5 ARG B N 1
ATOM 1407 C CA . ARG B 1 5 ? 11.102 -26.703 -31.375 1 79.25 5 ARG B CA 1
ATOM 1408 C C . ARG B 1 5 ? 10.312 -27.656 -30.5 1 79.25 5 ARG B C 1
ATOM 1410 O O . ARG B 1 5 ? 10.516 -28.875 -30.562 1 79.25 5 ARG B O 1
ATOM 1417 N N . ALA B 1 6 ? 9.406 -27.094 -29.766 1 76.31 6 ALA B N 1
ATOM 1418 C CA . ALA B 1 6 ? 8.57 -27.938 -28.906 1 76.31 6 ALA B CA 1
ATOM 1419 C C . ALA B 1 6 ? 7.695 -28.875 -29.734 1 76.31 6 ALA B C 1
ATOM 1421 O O . ALA B 1 6 ? 7.555 -30.047 -29.406 1 76.31 6 ALA B O 1
ATOM 1422 N N . LEU B 1 7 ? 7.18 -28.375 -30.828 1 80.62 7 LEU B N 1
ATOM 1423 C CA . LEU B 1 7 ? 6.34 -29.188 -31.688 1 80.62 7 LEU B CA 1
ATOM 1424 C C . LEU B 1 7 ? 7.152 -30.281 -32.344 1 80.62 7 LEU B C 1
ATOM 1426 O O . LEU B 1 7 ? 6.668 -31.406 -32.5 1 80.62 7 LEU B O 1
ATOM 1430 N N . GLU B 1 8 ? 8.289 -29.938 -32.688 1 82.62 8 GLU B N 1
ATOM 1431 C CA . GLU B 1 8 ? 9.172 -30.922 -33.312 1 82.62 8 GLU B CA 1
ATOM 1432 C C . GLU B 1 8 ? 9.539 -32.031 -32.312 1 82.62 8 GLU B C 1
ATOM 1434 O O . GLU B 1 8 ? 9.516 -33.219 -32.625 1 82.62 8 GLU B O 1
ATOM 1439 N N . GLU B 1 9 ? 9.859 -31.594 -31.109 1 84.69 9 GLU B N 1
ATOM 1440 C CA . GLU B 1 9 ? 10.266 -32.531 -30.047 1 84.69 9 GLU B CA 1
ATOM 1441 C C . GLU B 1 9 ? 9.109 -33.438 -29.641 1 84.69 9 GLU B C 1
ATOM 1443 O O . GLU B 1 9 ? 9.32 -34.531 -29.125 1 84.69 9 GLU B O 1
ATOM 1448 N N . THR B 1 10 ? 7.945 -32.938 -29.906 1 84.12 10 THR B N 1
ATOM 1449 C CA . THR B 1 10 ? 6.773 -33.719 -29.5 1 84.12 10 THR B CA 1
ATOM 1450 C C . THR B 1 10 ? 6.098 -34.344 -30.719 1 84.12 10 THR B C 1
ATOM 1452 O O . THR B 1 10 ? 4.945 -34.781 -30.641 1 84.12 10 THR B O 1
ATOM 1455 N N . GLU B 1 11 ? 6.746 -34.312 -31.766 1 88.31 11 GLU B N 1
ATOM 1456 C CA . GLU B 1 11 ? 6.297 -34.938 -33 1 88.31 11 GLU B CA 1
ATOM 1457 C C . GLU B 1 11 ? 4.941 -34.375 -33.438 1 88.31 11 GLU B C 1
ATOM 1459 O O . GLU B 1 11 ? 4.051 -35.156 -33.812 1 88.31 11 GLU B O 1
ATOM 1464 N N . GLY B 1 12 ? 4.711 -33.219 -33.156 1 82.25 12 GLY B N 1
ATOM 1465 C CA . GLY B 1 12 ? 3.543 -32.5 -33.688 1 82.25 12 GLY B CA 1
ATOM 1466 C C . GLY B 1 12 ? 2.354 -32.562 -32.75 1 82.25 12 GLY B C 1
ATOM 1467 O O . GLY B 1 12 ? 1.266 -32.094 -33.094 1 82.25 12 GLY B O 1
ATOM 1468 N N . ASP B 1 13 ? 2.566 -33.125 -31.609 1 87.06 13 ASP B N 1
ATOM 1469 C CA . ASP B 1 13 ? 1.5 -33.188 -30.625 1 87.06 13 ASP B CA 1
ATOM 1470 C C . ASP B 1 13 ? 1.372 -31.859 -29.875 1 87.06 13 ASP B C 1
ATOM 1472 O O . ASP B 1 13 ? 2.223 -31.516 -29.062 1 87.06 13 ASP B O 1
ATOM 1476 N N . MET B 1 14 ? 0.314 -31.234 -30.172 1 83.56 14 MET B N 1
ATOM 1477 C CA . MET B 1 14 ? 0.118 -29.891 -29.641 1 83.56 14 MET B CA 1
ATOM 1478 C C . MET B 1 14 ? 0.036 -29.906 -28.109 1 83.56 14 MET B C 1
ATOM 1480 O O . MET B 1 14 ? 0.621 -29.062 -27.453 1 83.56 14 MET B O 1
ATOM 1484 N N . GLU B 1 15 ? -0.713 -30.891 -27.641 1 83.38 15 GLU B N 1
ATOM 1485 C CA . GLU B 1 15 ? -0.88 -30.969 -26.203 1 83.38 15 GLU B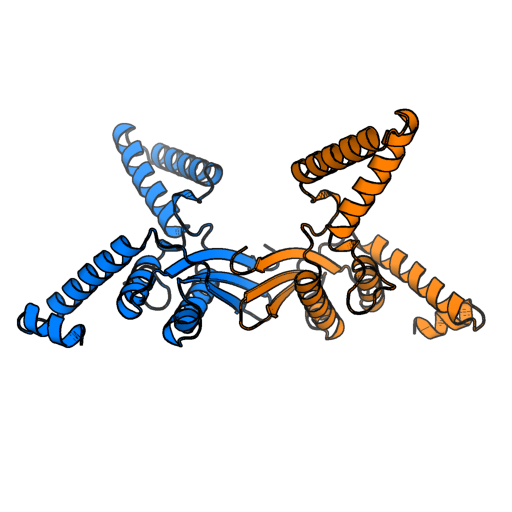 CA 1
ATOM 1486 C C . GLU B 1 15 ? 0.45 -31.25 -25.5 1 83.38 15 GLU B C 1
ATOM 1488 O O . GLU B 1 15 ? 0.793 -30.594 -24.516 1 83.38 15 GLU B O 1
ATOM 1493 N N . LYS B 1 16 ? 1.151 -32.156 -26 1 84.75 16 LYS B N 1
ATOM 1494 C CA . LYS B 1 16 ? 2.455 -32.469 -25.422 1 84.75 16 LYS B CA 1
ATOM 1495 C C . LYS B 1 16 ? 3.432 -31.312 -25.578 1 84.75 16 LYS B C 1
ATOM 1497 O O . LYS B 1 16 ? 4.285 -31.094 -24.719 1 84.75 16 LYS B O 1
ATOM 1502 N N . SER B 1 17 ? 3.266 -30.625 -26.625 1 80.12 17 SER B N 1
ATOM 1503 C CA . SER B 1 17 ? 4.137 -29.469 -26.859 1 80.12 17 SER B CA 1
ATOM 1504 C C . SER B 1 17 ? 3.91 -28.391 -25.812 1 80.12 17 SER B C 1
ATOM 1506 O O . SER B 1 17 ? 4.863 -27.797 -25.297 1 80.12 17 SER B O 1
ATOM 1508 N N . VAL B 1 18 ? 2.672 -28.234 -25.547 1 77.38 18 VAL B N 1
ATOM 1509 C CA . VAL B 1 18 ? 2.322 -27.25 -24.547 1 77.38 18 VAL B CA 1
ATOM 1510 C C . VAL B 1 18 ? 2.885 -27.672 -23.188 1 77.38 18 VAL B C 1
ATOM 1512 O O . VAL B 1 18 ? 3.441 -26.844 -22.453 1 77.38 18 VAL B O 1
ATOM 1515 N N . ASP B 1 19 ? 2.734 -28.922 -22.922 1 81.44 19 ASP B N 1
ATOM 1516 C CA . ASP B 1 19 ? 3.242 -29.438 -21.656 1 81.44 19 ASP B CA 1
ATOM 1517 C C . ASP B 1 19 ? 4.762 -29.312 -21.578 1 81.44 19 ASP B C 1
ATOM 1519 O O . ASP B 1 19 ? 5.301 -28.969 -20.516 1 81.44 19 ASP B O 1
ATOM 1523 N N . LEU B 1 20 ? 5.328 -29.609 -22.594 1 79.44 20 LEU B N 1
ATOM 1524 C CA . LEU B 1 20 ? 6.785 -29.516 -22.641 1 79.44 20 LEU B CA 1
ATOM 1525 C C . LEU B 1 20 ? 7.234 -28.062 -22.438 1 79.44 20 LEU B C 1
ATOM 1527 O O . LEU B 1 20 ? 8.188 -27.812 -21.703 1 79.44 20 LEU B O 1
ATOM 1531 N N . LEU B 1 21 ? 6.57 -27.203 -23.094 1 76.81 21 LEU B N 1
ATOM 1532 C CA . LEU B 1 21 ? 6.91 -25.797 -22.969 1 76.81 21 LEU B CA 1
ATOM 1533 C C . LEU B 1 21 ? 6.711 -25.328 -21.531 1 76.81 21 LEU B C 1
ATOM 1535 O O . LEU B 1 21 ? 7.516 -24.547 -21 1 76.81 21 LEU B O 1
ATOM 1539 N N . ARG B 1 22 ? 5.738 -25.828 -21 1 79.81 22 ARG B N 1
ATOM 1540 C CA . ARG B 1 22 ? 5.469 -25.5 -19.609 1 79.81 22 ARG B CA 1
ATOM 1541 C C . ARG B 1 22 ? 6.574 -26.016 -18.703 1 79.81 22 ARG B C 1
ATOM 1543 O O . ARG B 1 22 ? 7.035 -25.297 -17.812 1 79.81 22 ARG B O 1
ATOM 1550 N N . GLN B 1 23 ? 6.98 -27.203 -18.906 1 81.44 23 GLN B N 1
ATOM 1551 C CA . GLN B 1 23 ? 8.047 -27.812 -18.109 1 81.44 23 GLN B CA 1
ATOM 1552 C C . GLN B 1 23 ? 9.359 -27.047 -18.281 1 81.44 23 GLN B C 1
ATOM 1554 O O . GLN B 1 23 ? 10.07 -26.797 -17.312 1 81.44 23 GLN B O 1
ATOM 1559 N N . LYS B 1 24 ? 9.578 -26.75 -19.438 1 79.25 24 LYS B N 1
ATOM 1560 C CA . LYS B 1 24 ? 10.797 -25.984 -19.703 1 79.25 24 LYS B CA 1
ATOM 1561 C C . LYS B 1 24 ? 10.734 -24.609 -19.062 1 79.25 24 LYS B C 1
ATOM 1563 O O . LYS B 1 24 ? 11.734 -24.109 -18.531 1 79.25 24 LYS B O 1
ATOM 1568 N N . GLY B 1 25 ? 9.633 -24.062 -19.172 1 78.12 25 GLY B N 1
ATOM 1569 C CA . GLY B 1 25 ? 9.438 -22.766 -18.531 1 78.12 25 GLY B CA 1
ATOM 1570 C C . GLY B 1 25 ? 9.68 -22.812 -17.031 1 78.12 25 GLY B C 1
ATOM 1571 O O . GLY B 1 25 ? 10.32 -21.906 -16.484 1 78.12 25 GLY B O 1
ATOM 1572 N N . LEU B 1 26 ? 9.188 -23.859 -16.5 1 82.44 26 LEU B N 1
ATOM 1573 C CA . LEU B 1 26 ? 9.383 -24.047 -15.062 1 82.44 26 LEU B CA 1
ATOM 1574 C C . LEU B 1 26 ? 10.859 -24.219 -14.734 1 82.44 26 LEU B C 1
ATOM 1576 O O . LEU B 1 26 ? 11.344 -23.703 -13.727 1 82.44 26 LEU B O 1
ATOM 1580 N N . ALA B 1 27 ? 11.453 -24.969 -15.547 1 82.75 27 ALA B N 1
ATOM 1581 C CA . ALA B 1 27 ? 12.875 -25.203 -15.352 1 82.75 27 ALA B CA 1
ATOM 1582 C C . ALA B 1 27 ? 13.664 -23.891 -15.453 1 82.75 27 ALA B C 1
ATOM 1584 O O . ALA B 1 27 ? 14.57 -23.641 -14.648 1 82.75 27 ALA B O 1
ATOM 1585 N N . VAL B 1 28 ? 13.352 -23.109 -16.406 1 80.88 28 VAL B N 1
ATOM 1586 C CA . VAL B 1 28 ? 14.023 -21.828 -16.594 1 80.88 28 VAL B CA 1
ATOM 1587 C C . VAL B 1 28 ? 13.773 -20.938 -15.375 1 80.88 28 VAL B C 1
ATOM 1589 O O . VAL B 1 28 ? 14.703 -20.312 -14.852 1 80.88 28 VAL B O 1
ATOM 1592 N N . ALA B 1 29 ? 12.594 -20.906 -14.945 1 82.38 29 ALA B N 1
ATOM 1593 C CA . ALA B 1 29 ? 12.234 -20.109 -13.781 1 82.38 29 ALA B CA 1
ATOM 1594 C C . ALA B 1 29 ? 13 -20.562 -12.539 1 82.38 29 ALA B C 1
ATOM 1596 O O . ALA B 1 29 ? 13.484 -19.734 -11.766 1 82.38 29 ALA B O 1
ATOM 1597 N N . ALA B 1 30 ? 13.078 -21.828 -12.375 1 85.44 30 ALA B N 1
ATOM 1598 C CA . ALA B 1 30 ? 13.766 -22.375 -11.211 1 85.44 30 ALA B CA 1
ATOM 1599 C C . ALA B 1 30 ? 15.25 -22.031 -11.242 1 85.44 30 ALA B C 1
ATOM 1601 O O . ALA B 1 30 ? 15.844 -21.719 -10.203 1 85.44 30 ALA B O 1
ATOM 1602 N N . LYS B 1 31 ? 15.797 -22.078 -12.359 1 85.38 31 LYS B N 1
ATOM 1603 C CA . LYS B 1 31 ? 17.219 -21.828 -12.516 1 85.38 31 LYS B CA 1
ATOM 1604 C C . LYS B 1 31 ? 17.547 -20.359 -12.211 1 85.38 31 LYS B C 1
ATOM 1606 O O . LYS B 1 31 ? 18.656 -20.047 -11.773 1 85.38 31 LYS B O 1
ATOM 1611 N N . ARG B 1 32 ? 16.609 -19.562 -12.344 1 86.12 32 ARG B N 1
ATOM 1612 C CA . ARG B 1 32 ? 16.859 -18.125 -12.234 1 86.12 32 ARG B CA 1
ATOM 1613 C C . ARG B 1 32 ? 16.297 -17.578 -10.93 1 86.12 32 ARG B C 1
ATOM 1615 O O . ARG B 1 32 ? 16.406 -16.375 -10.664 1 86.12 32 ARG B O 1
ATOM 1622 N N . ALA B 1 33 ? 15.789 -18.344 -10.18 1 85.5 33 ALA B N 1
ATOM 1623 C CA . ALA B 1 33 ? 15.023 -17.922 -9.008 1 85.5 33 ALA B CA 1
ATOM 1624 C C . ALA B 1 33 ? 15.914 -17.188 -8.008 1 85.5 33 ALA B C 1
ATOM 1626 O O . ALA B 1 33 ? 15.438 -16.375 -7.215 1 85.5 33 ALA B O 1
ATOM 1627 N N . ASP B 1 34 ? 17.188 -17.391 -8.102 1 88 34 ASP B N 1
ATOM 1628 C CA . ASP B 1 34 ? 18.094 -16.812 -7.109 1 88 34 ASP B CA 1
ATOM 1629 C C . ASP B 1 34 ? 18.625 -15.469 -7.574 1 88 34 ASP B C 1
ATOM 1631 O O . ASP B 1 34 ? 19.266 -14.75 -6.805 1 88 34 ASP B O 1
ATOM 1635 N N . ARG B 1 35 ? 18.375 -15.141 -8.797 1 91.38 35 ARG B N 1
ATOM 1636 C CA . ARG B 1 35 ? 18.844 -13.867 -9.32 1 91.38 35 ARG B CA 1
ATOM 1637 C C . ARG B 1 35 ? 18.062 -12.695 -8.742 1 91.38 35 ARG B C 1
ATOM 1639 O O . ARG B 1 35 ? 16.844 -12.781 -8.594 1 91.38 35 ARG B O 1
ATOM 1646 N N . ALA B 1 36 ? 18.797 -11.625 -8.414 1 92.38 36 ALA B N 1
ATOM 1647 C CA . ALA B 1 36 ? 18.156 -10.461 -7.812 1 92.38 36 ALA B CA 1
ATOM 1648 C C . ALA B 1 36 ? 17.281 -9.727 -8.828 1 92.38 36 ALA B C 1
ATOM 1650 O O . ALA B 1 36 ? 17.688 -9.555 -9.984 1 92.38 36 ALA B O 1
ATOM 1651 N N . THR B 1 37 ? 16.172 -9.398 -8.438 1 95.19 37 THR B N 1
ATOM 1652 C CA . THR B 1 37 ? 15.266 -8.609 -9.266 1 95.19 37 THR B CA 1
ATOM 1653 C C . THR B 1 37 ? 15.188 -7.172 -8.766 1 95.19 37 THR B C 1
ATOM 1655 O O . THR B 1 37 ? 14.18 -6.77 -8.18 1 95.19 37 THR B O 1
ATOM 1658 N N . SER B 1 38 ? 16.219 -6.348 -9.078 1 95.19 38 SER B N 1
ATOM 1659 C CA . SER B 1 38 ? 16.359 -5.004 -8.523 1 95.19 38 SER B CA 1
ATOM 1660 C C . SER B 1 38 ? 15.672 -3.969 -9.414 1 95.19 38 SER B C 1
ATOM 1662 O O . SER B 1 38 ? 15.469 -2.824 -9 1 95.19 38 SER B O 1
ATOM 1664 N N . GLU B 1 39 ? 15.406 -4.367 -10.695 1 97.31 39 GLU B N 1
ATOM 1665 C CA . GLU B 1 39 ? 14.633 -3.52 -11.594 1 97.31 39 GLU B CA 1
ATOM 1666 C C . GLU B 1 39 ? 13.156 -3.922 -11.609 1 97.31 39 GLU B C 1
ATOM 1668 O O . GLU B 1 39 ? 12.75 -4.828 -10.875 1 97.31 39 GLU B O 1
ATOM 1673 N N . GLY B 1 40 ? 12.344 -3.262 -12.32 1 98.25 40 GLY B N 1
ATOM 1674 C CA . GLY B 1 40 ? 10.938 -3.611 -12.383 1 98.25 40 GLY B CA 1
ATOM 1675 C C . GLY B 1 40 ? 10.023 -2.402 -12.461 1 98.25 40 GLY B C 1
ATOM 1676 O O . GLY B 1 40 ? 10.367 -1.396 -13.078 1 98.25 40 GLY B O 1
ATOM 1677 N N . THR B 1 41 ? 8.797 -2.607 -11.875 1 98.56 41 THR B N 1
ATOM 1678 C CA . THR B 1 41 ? 7.809 -1.532 -11.922 1 98.56 41 THR B CA 1
ATOM 1679 C C . THR B 1 41 ? 6.891 -1.595 -10.703 1 98.56 41 THR B C 1
ATOM 1681 O O . THR B 1 41 ? 6.652 -2.672 -10.148 1 98.56 41 THR B O 1
ATOM 1684 N N . VAL B 1 42 ? 6.492 -0.456 -10.234 1 98.81 42 VAL B N 1
ATOM 1685 C CA . VAL B 1 42 ? 5.332 -0.344 -9.352 1 98.81 42 VAL B CA 1
ATOM 1686 C C . VAL B 1 42 ? 4.082 -0.043 -10.18 1 98.81 42 VAL B C 1
ATOM 1688 O O . VAL B 1 42 ? 4.047 0.936 -10.93 1 98.81 42 VAL B O 1
ATOM 1691 N N . GLU B 1 43 ? 3.086 -0.891 -10.094 1 98.56 43 GLU B N 1
ATOM 1692 C CA . GLU B 1 43 ? 1.836 -0.739 -10.828 1 98.56 43 GLU B CA 1
ATOM 1693 C C . GLU B 1 43 ? 0.655 -0.547 -9.883 1 98.56 43 GLU B C 1
ATOM 1695 O O . GLU B 1 43 ? 0.669 -1.046 -8.758 1 98.56 43 GLU B O 1
ATOM 1700 N N . THR B 1 44 ? -0.365 0.218 -10.352 1 98.5 44 THR B N 1
ATOM 1701 C CA . THR B 1 44 ? -1.548 0.461 -9.531 1 98.5 44 THR B CA 1
ATOM 1702 C C . THR B 1 44 ? -2.82 0.198 -10.328 1 98.5 44 THR B C 1
ATOM 1704 O O . THR B 1 44 ? -2.805 0.225 -11.562 1 98.5 44 THR B O 1
ATOM 1707 N N . TYR B 1 45 ? -3.873 -0.135 -9.641 1 98.44 45 TYR B N 1
ATOM 1708 C CA . TYR B 1 45 ? -5.207 -0.314 -10.195 1 98.44 45 TYR B CA 1
ATOM 1709 C C . TYR B 1 45 ? -6.27 0.247 -9.266 1 98.44 45 TYR B C 1
ATOM 1711 O O . TYR B 1 45 ? -6.289 -0.071 -8.07 1 98.44 45 TYR B O 1
ATOM 1719 N N . ILE B 1 46 ? -7.055 1.184 -9.742 1 98.25 46 ILE B N 1
ATOM 1720 C CA . ILE B 1 46 ? -8.172 1.742 -8.992 1 98.25 46 ILE B CA 1
ATOM 1721 C C . ILE B 1 46 ? -9.492 1.237 -9.578 1 98.25 46 ILE B C 1
ATOM 1723 O O . ILE B 1 46 ? -9.664 1.222 -10.805 1 98.25 46 ILE B O 1
ATOM 1727 N N . HIS B 1 47 ? -10.312 0.815 -8.641 1 95 47 HIS B N 1
ATOM 1728 C CA . HIS B 1 47 ? -11.609 0.281 -9.055 1 95 47 HIS B CA 1
ATOM 1729 C C . HIS B 1 47 ? -12.758 1.042 -8.398 1 95 47 HIS B C 1
ATOM 1731 O O . HIS B 1 47 ? -12.594 1.604 -7.316 1 95 47 HIS B O 1
ATOM 1737 N N . ALA B 1 48 ? -13.969 1.126 -9.148 1 89.5 48 ALA B N 1
ATOM 1738 C CA . ALA B 1 48 ? -15.234 1.611 -8.617 1 89.5 48 ALA B CA 1
ATOM 1739 C C . ALA B 1 48 ? -15.102 3.037 -8.086 1 89.5 48 ALA B C 1
ATOM 1741 O O . ALA B 1 48 ? -15.484 3.326 -6.957 1 89.5 48 ALA B O 1
ATOM 1742 N N . GLY B 1 49 ? -14.469 3.936 -8.789 1 90.25 49 GLY B N 1
ATOM 1743 C CA . GLY B 1 49 ? -14.43 5.352 -8.461 1 90.25 49 GLY B CA 1
ATOM 1744 C C . GLY B 1 49 ? -13.617 5.656 -7.223 1 90.25 49 GLY B C 1
ATOM 1745 O O . GLY B 1 49 ? -13.977 6.527 -6.43 1 90.25 49 GLY B O 1
ATOM 1746 N N . GLY B 1 50 ? -12.625 4.781 -6.992 1 94.62 50 GLY B N 1
ATOM 1747 C CA . GLY B 1 50 ? -11.742 5.059 -5.871 1 94.62 50 GLY B CA 1
ATOM 1748 C C . GLY B 1 50 ? -12.125 4.301 -4.609 1 94.62 50 GLY B C 1
ATOM 1749 O O . GLY B 1 50 ? -11.57 4.551 -3.539 1 94.62 50 GLY B O 1
ATOM 1750 N N . LYS B 1 51 ? -12.992 3.418 -4.688 1 96.5 51 LYS B N 1
ATOM 1751 C CA . LYS B 1 51 ? -13.43 2.684 -3.504 1 96.5 51 LYS B CA 1
ATOM 1752 C C . LYS B 1 51 ? -12.516 1.496 -3.223 1 96.5 51 LYS B C 1
ATOM 1754 O O . LYS B 1 51 ? -12.523 0.946 -2.119 1 96.5 51 LYS B O 1
ATOM 1759 N N . LEU B 1 52 ? -11.828 1.08 -4.223 1 98.19 52 LEU B N 1
ATOM 1760 C CA . LEU B 1 52 ? -10.867 -0.012 -4.113 1 98.19 52 LEU B CA 1
ATOM 1761 C C . LEU B 1 52 ? -9.586 0.309 -4.879 1 98.19 52 LEU B C 1
ATOM 1763 O O . LEU B 1 52 ? -9.648 0.776 -6.02 1 98.19 52 LEU B O 1
ATOM 1767 N N . GLY B 1 53 ? -8.438 0.152 -4.199 1 98.75 53 GLY B N 1
ATOM 1768 C CA . GLY B 1 53 ? -7.148 0.391 -4.832 1 98.75 53 GLY B CA 1
ATOM 1769 C C . GLY B 1 53 ? -6.125 -0.686 -4.527 1 98.75 53 GLY B C 1
ATOM 1770 O O . GLY B 1 53 ? -6.125 -1.256 -3.436 1 98.75 53 GLY B O 1
ATOM 1771 N N . VAL B 1 54 ? -5.32 -0.973 -5.527 1 98.88 54 VAL B N 1
ATOM 1772 C CA . VAL B 1 54 ? -4.23 -1.934 -5.387 1 98.88 54 VAL B CA 1
ATOM 1773 C C . VAL B 1 54 ? -2.928 -1.314 -5.891 1 98.88 54 VAL B C 1
ATOM 1775 O O . VAL B 1 54 ? -2.918 -0.602 -6.898 1 98.88 54 VAL B O 1
ATOM 1778 N N . MET B 1 55 ? -1.864 -1.56 -5.172 1 98.88 55 MET B N 1
ATOM 1779 C CA . MET B 1 55 ? -0.503 -1.275 -5.617 1 98.88 55 MET B CA 1
ATOM 1780 C C . MET B 1 55 ? 0.375 -2.518 -5.508 1 98.88 55 MET B C 1
ATOM 1782 O O . MET B 1 55 ? 0.335 -3.225 -4.5 1 98.88 55 MET B O 1
ATOM 1786 N N . VAL B 1 56 ? 1.121 -2.812 -6.594 1 98.88 56 VAL B N 1
ATOM 1787 C CA . VAL B 1 56 ? 1.96 -4.008 -6.594 1 98.88 56 VAL B CA 1
ATOM 1788 C C . VAL B 1 56 ? 3.34 -3.668 -7.156 1 98.88 56 VAL B C 1
ATOM 1790 O O . VAL B 1 56 ? 3.455 -2.898 -8.109 1 98.88 56 VAL B O 1
ATOM 1793 N N . GLU B 1 57 ? 4.359 -4.18 -6.531 1 98.88 57 GLU B N 1
ATOM 1794 C CA . GLU B 1 57 ? 5.727 -4.102 -7.043 1 98.88 57 GLU B CA 1
ATOM 1795 C C . GLU B 1 57 ? 6.152 -5.418 -7.688 1 98.88 57 GLU B C 1
ATOM 1797 O O . GLU B 1 57 ? 6.152 -6.461 -7.031 1 98.88 57 GLU B O 1
ATOM 1802 N N . VAL B 1 58 ? 6.469 -5.352 -8.961 1 98.81 58 VAL B N 1
ATOM 1803 C CA . VAL B 1 58 ? 6.996 -6.496 -9.695 1 98.81 58 VAL B CA 1
ATOM 1804 C C . VAL B 1 58 ? 8.445 -6.227 -10.109 1 98.81 58 VAL B C 1
ATOM 1806 O O . VAL B 1 58 ? 8.742 -5.18 -10.688 1 98.81 58 VAL B O 1
ATOM 1809 N N . GLY B 1 59 ? 9.289 -7.164 -9.781 1 98.38 59 GLY B N 1
ATOM 1810 C CA . GLY B 1 59 ? 10.711 -6.992 -10.039 1 98.38 59 GLY B CA 1
ATOM 1811 C C . GLY B 1 59 ? 11.211 -7.852 -11.188 1 98.38 59 GLY B C 1
ATOM 1812 O O . GLY B 1 59 ? 10.609 -8.875 -11.516 1 98.38 59 GLY B O 1
ATOM 1813 N N . CYS B 1 60 ? 12.305 -7.465 -11.758 1 98.06 60 CYS B N 1
ATOM 1814 C CA . CYS B 1 60 ? 13.047 -8.211 -12.766 1 98.06 60 CYS B CA 1
ATOM 1815 C C . CYS B 1 60 ? 14.531 -7.879 -12.711 1 98.06 60 CYS B C 1
ATOM 1817 O O . CYS B 1 60 ? 14.961 -7.098 -11.859 1 98.06 60 CYS B O 1
ATOM 1819 N N . GLU B 1 61 ? 15.32 -8.5 -13.531 1 97.19 61 GLU B N 1
ATOM 1820 C CA . GLU B 1 61 ? 16.766 -8.344 -13.461 1 97.19 61 GLU B CA 1
ATOM 1821 C C . GLU B 1 61 ? 17.219 -7.059 -14.148 1 97.19 61 GLU B C 1
ATOM 1823 O O . GLU B 1 61 ? 18.078 -6.344 -13.625 1 97.19 61 GLU B O 1
ATOM 1828 N N . THR B 1 62 ? 16.625 -6.746 -15.297 1 96.88 62 THR B N 1
ATOM 1829 C CA . THR B 1 62 ? 17.141 -5.648 -16.109 1 96.88 62 THR B CA 1
ATOM 1830 C C . THR B 1 62 ? 16.047 -4.621 -16.391 1 96.88 62 THR B C 1
ATOM 1832 O O . THR B 1 62 ? 14.859 -4.945 -16.328 1 96.88 62 THR B O 1
ATOM 1835 N N . ASP B 1 63 ? 16.438 -3.359 -16.641 1 95.88 63 ASP B N 1
ATOM 1836 C CA . ASP B 1 63 ? 15.477 -2.305 -16.953 1 95.88 63 ASP B CA 1
ATOM 1837 C C . ASP B 1 63 ? 14.875 -2.502 -18.344 1 95.88 63 ASP B C 1
ATOM 1839 O O . ASP B 1 63 ? 13.812 -1.951 -18.641 1 95.88 63 ASP B O 1
ATOM 1843 N N . PHE B 1 64 ? 15.555 -3.316 -19.203 1 97.25 64 PHE B N 1
ATOM 1844 C CA . PHE B 1 64 ? 15.047 -3.623 -20.531 1 97.25 64 PHE B CA 1
ATOM 1845 C C . PHE B 1 64 ? 13.742 -4.406 -20.453 1 97.25 64 PHE B C 1
ATOM 1847 O O . PHE B 1 64 ? 12.75 -4.039 -21.094 1 97.25 64 PHE B O 1
ATOM 1854 N N . VAL B 1 65 ? 13.812 -5.457 -19.625 1 98.06 65 VAL B N 1
ATOM 1855 C CA . VAL B 1 65 ? 12.625 -6.293 -19.484 1 98.06 65 VAL B CA 1
ATOM 1856 C C . VAL B 1 65 ? 11.508 -5.488 -18.828 1 98.06 65 VAL B C 1
ATOM 1858 O O . VAL B 1 65 ? 10.336 -5.633 -19.188 1 98.06 65 VAL B O 1
ATOM 1861 N N . ALA B 1 66 ? 11.844 -4.582 -17.922 1 98 66 ALA B N 1
ATOM 1862 C CA . ALA B 1 66 ? 10.875 -3.793 -17.156 1 98 66 ALA B CA 1
ATOM 1863 C C . ALA B 1 66 ? 10.039 -2.916 -18.094 1 98 66 ALA B C 1
ATOM 1865 O O . ALA B 1 66 ? 8.953 -2.471 -17.734 1 98 66 ALA B O 1
ATOM 1866 N N . LYS B 1 67 ? 10.531 -2.742 -19.281 1 97.19 67 LYS B N 1
ATOM 1867 C CA . LYS B 1 67 ? 9.891 -1.796 -20.188 1 97.19 67 LYS B CA 1
ATOM 1868 C C . LYS B 1 67 ? 9.094 -2.523 -21.266 1 97.19 67 LYS B C 1
ATOM 1870 O O . LYS B 1 67 ? 8.398 -1.891 -22.062 1 97.19 67 LYS B O 1
ATOM 1875 N N . THR B 1 68 ? 9.164 -3.805 -21.281 1 97.88 68 THR B N 1
ATOM 1876 C CA . THR B 1 68 ? 8.469 -4.551 -22.328 1 97.88 68 THR B CA 1
ATOM 1877 C C . T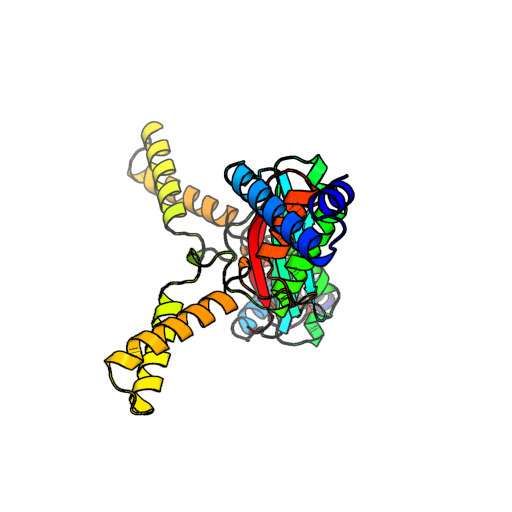HR B 1 68 ? 6.965 -4.574 -22.047 1 97.88 68 THR B C 1
ATOM 1879 O O . THR B 1 68 ? 6.539 -4.535 -20.906 1 97.88 68 THR B O 1
ATOM 1882 N N . ASP B 1 69 ? 6.203 -4.754 -23.125 1 98.25 69 ASP B N 1
ATOM 1883 C CA . ASP B 1 69 ? 4.75 -4.816 -23.016 1 98.25 69 ASP B CA 1
ATOM 1884 C C . ASP B 1 69 ? 4.316 -6.031 -22.188 1 98.25 69 ASP B C 1
ATOM 1886 O O . ASP B 1 69 ? 3.373 -5.945 -21.391 1 98.25 69 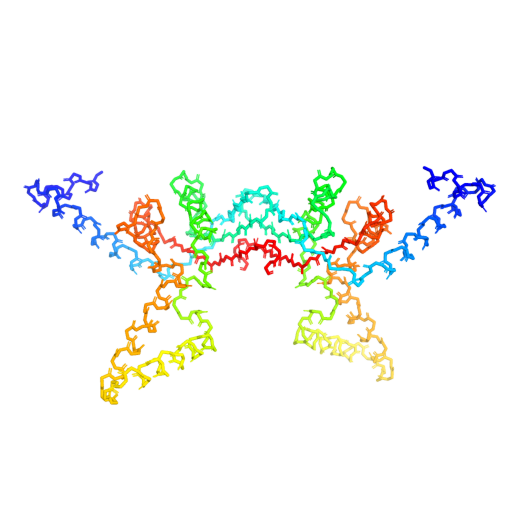ASP B O 1
ATOM 1890 N N . ASP B 1 70 ? 4.984 -7.117 -22.406 1 97.94 70 ASP B N 1
ATOM 1891 C CA . ASP B 1 70 ? 4.621 -8.344 -21.703 1 97.94 70 ASP B CA 1
ATOM 1892 C C . ASP B 1 70 ? 4.766 -8.172 -20.188 1 97.94 70 ASP B C 1
ATOM 1894 O O . ASP B 1 70 ? 3.881 -8.57 -19.422 1 97.94 70 ASP B O 1
ATOM 1898 N N . PHE B 1 71 ? 5.898 -7.562 -19.797 1 98.62 71 PHE B N 1
ATOM 1899 C CA . PHE B 1 71 ? 6.16 -7.336 -18.375 1 98.62 71 PHE B CA 1
ATOM 1900 C C . PHE B 1 71 ? 5.129 -6.383 -17.781 1 98.62 71 PHE B C 1
ATOM 1902 O O . PHE B 1 71 ? 4.535 -6.672 -16.75 1 98.62 71 PHE B O 1
ATOM 1909 N N . LEU B 1 72 ? 4.863 -5.355 -18.484 1 98.5 72 LEU B N 1
ATOM 1910 C CA . LEU B 1 72 ? 3.936 -4.344 -18 1 98.5 72 LEU B CA 1
ATOM 1911 C C . LEU B 1 72 ? 2.51 -4.883 -17.969 1 98.5 72 LEU B C 1
ATOM 1913 O O . LEU B 1 72 ? 1.754 -4.598 -17.031 1 98.5 72 LEU B O 1
ATOM 1917 N N . THR B 1 73 ? 2.166 -5.66 -18.938 1 98.69 73 THR B N 1
ATOM 1918 C CA . THR B 1 73 ? 0.846 -6.277 -18.969 1 98.69 73 THR B CA 1
ATOM 1919 C C . THR B 1 73 ? 0.681 -7.246 -17.797 1 98.69 73 THR B C 1
ATOM 1921 O O . THR B 1 73 ? -0.375 -7.285 -17.156 1 98.69 73 THR B O 1
ATOM 1924 N N . PHE B 1 74 ? 1.719 -8 -17.531 1 98.62 74 PHE B N 1
ATOM 1925 C CA . PHE B 1 74 ? 1.678 -8.914 -16.391 1 98.62 74 PHE B CA 1
ATOM 1926 C C . PHE B 1 74 ? 1.446 -8.156 -15.094 1 98.62 74 PHE B C 1
ATOM 1928 O O . PHE B 1 74 ? 0.592 -8.539 -14.289 1 98.62 74 PHE B O 1
ATOM 1935 N N . ALA B 1 75 ? 2.186 -7.066 -14.898 1 98.81 75 ALA B N 1
ATOM 1936 C CA . ALA B 1 75 ? 2.043 -6.266 -13.68 1 98.81 75 ALA B CA 1
ATOM 1937 C C . ALA B 1 75 ? 0.621 -5.734 -13.539 1 98.81 75 ALA B C 1
ATOM 1939 O O . ALA B 1 75 ? 0.044 -5.773 -12.453 1 98.81 75 ALA B O 1
ATOM 1940 N N . LYS B 1 76 ? 0.098 -5.301 -14.625 1 98.5 76 LYS B N 1
ATOM 1941 C CA . LYS B 1 76 ? -1.268 -4.785 -14.633 1 98.5 76 LYS B CA 1
ATOM 1942 C C . LYS B 1 76 ? -2.271 -5.887 -14.297 1 98.5 76 LYS B C 1
ATOM 1944 O O . LYS B 1 76 ? -3.174 -5.684 -13.477 1 98.5 76 LYS B O 1
ATOM 1949 N N . ASP B 1 77 ? -2.096 -6.984 -14.883 1 98.81 77 ASP B N 1
ATOM 1950 C CA . ASP B 1 77 ? -2.998 -8.109 -14.656 1 98.81 77 ASP B CA 1
ATOM 1951 C C . ASP B 1 77 ? -2.947 -8.578 -13.203 1 98.81 77 ASP B C 1
ATOM 1953 O O . ASP B 1 77 ? -3.98 -8.906 -12.617 1 98.81 77 ASP B O 1
ATOM 1957 N N . VAL B 1 78 ? -1.776 -8.602 -12.703 1 98.88 78 VAL B N 1
ATOM 1958 C CA . VAL B 1 78 ? -1.619 -9.016 -11.312 1 98.88 78 VAL B CA 1
ATOM 1959 C C . VAL B 1 78 ? -2.316 -8.008 -10.391 1 98.88 78 VAL B C 1
ATOM 1961 O O . VAL B 1 78 ? -2.992 -8.398 -9.438 1 98.88 78 VAL B O 1
ATOM 1964 N N . ALA B 1 79 ? -2.172 -6.715 -10.641 1 98.88 79 ALA B N 1
ATOM 1965 C CA . ALA B 1 79 ? -2.846 -5.695 -9.844 1 98.88 79 ALA B CA 1
ATOM 1966 C C . ALA B 1 79 ? -4.359 -5.887 -9.875 1 98.88 79 ALA B C 1
ATOM 1968 O O . ALA B 1 79 ? -5.02 -5.828 -8.836 1 98.88 79 ALA B O 1
ATOM 1969 N N . MET B 1 80 ? -4.848 -6.133 -11.039 1 98.56 80 MET B N 1
ATOM 1970 C CA . MET B 1 80 ? -6.281 -6.348 -11.188 1 98.56 80 MET B CA 1
ATOM 1971 C C . MET B 1 80 ? -6.719 -7.617 -10.461 1 98.56 80 MET B C 1
ATOM 1973 O O . MET B 1 80 ? -7.777 -7.645 -9.828 1 98.56 80 MET B O 1
ATOM 1977 N N . HIS B 1 81 ? -5.914 -8.625 -10.562 1 98.88 81 HIS B N 1
ATOM 1978 C CA . HIS B 1 81 ? -6.207 -9.875 -9.867 1 98.88 81 HIS B CA 1
ATOM 1979 C C . HIS B 1 81 ? -6.293 -9.656 -8.359 1 98.88 81 HIS B C 1
ATOM 1981 O O . HIS B 1 81 ? -7.223 -10.141 -7.707 1 98.88 81 HIS B O 1
ATOM 1987 N N . ILE B 1 82 ? -5.332 -8.953 -7.867 1 98.88 82 ILE B N 1
ATOM 1988 C CA . ILE B 1 82 ? -5.293 -8.672 -6.434 1 98.88 82 ILE B CA 1
ATOM 1989 C C . ILE B 1 82 ? -6.562 -7.93 -6.02 1 98.88 82 ILE B C 1
ATOM 1991 O O . ILE B 1 82 ? -7.145 -8.211 -4.973 1 98.88 82 ILE B O 1
ATOM 1995 N N . ALA B 1 83 ? -7.008 -6.988 -6.832 1 98.44 83 ALA B N 1
ATOM 1996 C CA . ALA B 1 83 ? -8.227 -6.238 -6.539 1 98.44 83 ALA B CA 1
ATOM 1997 C C . ALA B 1 83 ? -9.43 -7.172 -6.438 1 98.44 83 ALA B C 1
ATOM 1999 O O . ALA B 1 83 ? -10.258 -7.039 -5.531 1 98.44 83 ALA B O 1
ATOM 2000 N N . ALA B 1 84 ? -9.461 -8.094 -7.246 1 97.69 84 ALA B N 1
ATOM 2001 C CA . ALA B 1 84 ? -10.625 -8.961 -7.363 1 97.69 84 ALA B CA 1
ATOM 2002 C C . ALA B 1 84 ? -10.578 -10.086 -6.336 1 97.69 84 ALA B C 1
ATOM 2004 O O . ALA B 1 84 ? -11.578 -10.367 -5.664 1 97.69 84 ALA B O 1
ATOM 2005 N N . ALA B 1 85 ? -9.391 -10.688 -6.215 1 98.19 85 ALA B N 1
ATOM 2006 C CA . ALA B 1 85 ? -9.289 -11.938 -5.465 1 98.19 85 ALA B CA 1
ATOM 2007 C C . ALA B 1 85 ? -8.938 -11.672 -4.004 1 98.19 85 ALA B C 1
ATOM 2009 O O . ALA B 1 85 ? -9.117 -12.539 -3.145 1 98.19 85 ALA B O 1
ATOM 2010 N N . GLY B 1 86 ? -8.359 -10.578 -3.689 1 98.06 86 GLY B N 1
ATOM 2011 C CA . GLY B 1 86 ? -8.117 -10.125 -2.33 1 98.06 86 GLY B CA 1
ATOM 2012 C C . GLY B 1 86 ? -7.191 -11.047 -1.551 1 98.06 86 GLY B C 1
ATOM 2013 O O . GLY B 1 86 ? -7.527 -11.484 -0.45 1 98.06 86 GLY B O 1
ATOM 2014 N N . PRO B 1 87 ? -6.043 -11.383 -2.123 1 98.69 87 PRO B N 1
ATOM 2015 C CA . PRO B 1 87 ? -5.086 -12.172 -1.341 1 98.69 87 PRO B CA 1
ATOM 2016 C C . PRO B 1 87 ? -4.574 -11.422 -0.11 1 98.69 87 PRO B C 1
ATOM 2018 O O . PRO B 1 87 ? -4.633 -10.195 -0.062 1 98.69 87 PRO B O 1
ATOM 2021 N N . LEU B 1 88 ? -4.008 -12.219 0.877 1 97.81 88 LEU B N 1
ATOM 2022 C CA . LEU B 1 88 ? -3.467 -11.641 2.105 1 97.81 88 LEU B CA 1
ATOM 2023 C C . LEU B 1 88 ? -1.949 -11.523 2.027 1 97.81 88 LEU B C 1
ATOM 2025 O O . LEU B 1 88 ? -1.345 -10.75 2.777 1 97.81 88 LEU B O 1
ATOM 2029 N N . SER B 1 89 ? -1.369 -12.344 1.151 1 98.44 89 SER B N 1
ATOM 2030 C CA . SER B 1 89 ? 0.084 -12.391 1.032 1 98.44 89 SER B CA 1
ATOM 2031 C C . SER B 1 89 ? 0.51 -12.75 -0.388 1 98.44 89 SER B C 1
ATOM 2033 O O . SER B 1 89 ? -0.319 -13.141 -1.21 1 98.44 89 SER B O 1
ATOM 2035 N N . VAL B 1 90 ? 1.8 -12.555 -0.623 1 98.69 90 VAL B N 1
ATOM 2036 C CA . VAL B 1 90 ? 2.326 -12.945 -1.927 1 98.69 90 VAL B CA 1
ATOM 2037 C C . VAL B 1 90 ? 2.533 -14.453 -1.968 1 98.69 90 VAL B C 1
ATOM 2039 O O . VAL B 1 90 ? 2.094 -15.125 -2.906 1 98.69 90 VAL B O 1
ATOM 2042 N N . THR B 1 91 ? 3.205 -14.945 -0.907 1 97.81 91 THR B N 1
ATOM 2043 C CA . THR B 1 91 ? 3.52 -16.359 -0.842 1 97.81 91 THR B CA 1
ATOM 2044 C C . THR B 1 91 ? 2.879 -17 0.385 1 97.81 91 THR B C 1
ATOM 2046 O O . THR B 1 91 ? 2.398 -16.312 1.278 1 97.81 91 THR B O 1
ATOM 2049 N N . ARG B 1 92 ? 2.865 -18.266 0.43 1 96.5 92 ARG B N 1
ATOM 2050 C CA . ARG B 1 92 ? 2.146 -19.016 1.458 1 96.5 92 ARG B CA 1
ATOM 2051 C C . ARG B 1 92 ? 2.787 -18.828 2.826 1 96.5 92 ARG B C 1
ATOM 2053 O O . ARG B 1 92 ? 2.092 -18.781 3.844 1 96.5 92 ARG B O 1
ATOM 2060 N N . ASP B 1 93 ? 4.062 -18.688 2.859 1 96.12 93 ASP B N 1
ATOM 2061 C CA . ASP B 1 93 ? 4.781 -18.578 4.125 1 96.12 93 ASP B CA 1
ATOM 2062 C C . ASP B 1 93 ? 4.512 -17.234 4.793 1 96.12 93 ASP B C 1
ATOM 2064 O O . ASP B 1 93 ? 4.812 -17.047 5.977 1 96.12 93 ASP B O 1
ATOM 2068 N N . GLU B 1 94 ? 3.895 -16.312 4.016 1 96.88 94 GLU B N 1
ATOM 2069 C CA . GLU B 1 94 ? 3.654 -14.961 4.527 1 96.88 94 GLU B CA 1
ATOM 2070 C C . GLU B 1 94 ? 2.232 -14.82 5.062 1 96.88 94 GLU B C 1
ATOM 2072 O O . GLU B 1 94 ? 1.865 -13.766 5.598 1 96.88 94 GLU B O 1
ATOM 2077 N N . VAL B 1 95 ? 1.489 -15.844 4.93 1 96.5 95 VAL B N 1
ATOM 2078 C CA . VAL B 1 95 ? 0.158 -15.797 5.523 1 96.5 95 VAL B CA 1
ATOM 2079 C C . VAL B 1 95 ? 0.273 -15.758 7.047 1 96.5 95 VAL B C 1
ATOM 2081 O O . VAL B 1 95 ? 0.955 -16.594 7.645 1 96.5 95 VAL B O 1
ATOM 2084 N N . PRO B 1 96 ? -0.346 -14.781 7.641 1 95.31 96 PRO B N 1
ATOM 2085 C CA . PRO B 1 96 ? -0.201 -14.656 9.094 1 95.31 96 PRO B CA 1
ATOM 2086 C C . PRO B 1 96 ? -0.605 -15.922 9.836 1 95.31 96 PRO B C 1
ATOM 2088 O O . PRO B 1 96 ? -1.719 -16.422 9.656 1 95.31 96 PRO B O 1
ATOM 2091 N N . GLN B 1 97 ? 0.222 -16.328 10.695 1 95.62 97 GLN B N 1
ATOM 2092 C CA . GLN B 1 97 ? 0.034 -17.594 11.398 1 95.62 97 GLN B CA 1
ATOM 2093 C C . GLN B 1 97 ? -1.194 -17.547 12.305 1 95.62 97 GLN B C 1
ATOM 2095 O O . GLN B 1 97 ? -1.885 -18.547 12.484 1 95.62 97 GLN B O 1
ATOM 2100 N N . ASP B 1 98 ? -1.407 -16.375 12.906 1 97 98 ASP B N 1
ATOM 2101 C CA . ASP B 1 98 ? -2.561 -16.234 13.789 1 97 98 ASP B CA 1
ATOM 2102 C C . ASP B 1 98 ? -3.865 -16.469 13.031 1 97 98 ASP B C 1
ATOM 2104 O O . ASP B 1 98 ? -4.816 -17.047 13.578 1 97 98 ASP B O 1
ATOM 2108 N N . LEU B 1 99 ? -3.902 -16.062 11.797 1 96 99 LEU B N 1
ATOM 2109 C CA . LEU B 1 99 ? -5.086 -16.297 10.977 1 96 99 LEU B CA 1
ATOM 2110 C C . LEU B 1 99 ? -5.23 -17.781 10.641 1 96 99 LEU B C 1
ATOM 2112 O O . LEU B 1 99 ? -6.336 -18.312 10.68 1 96 99 LEU B O 1
ATOM 2116 N N . ILE B 1 100 ? -4.148 -18.375 10.32 1 96.56 100 ILE B N 1
ATOM 2117 C CA . ILE B 1 100 ? -4.156 -19.797 10.016 1 96.56 100 ILE B CA 1
ATOM 2118 C C . ILE B 1 100 ? -4.652 -20.578 11.227 1 96.56 100 ILE B C 1
ATOM 2120 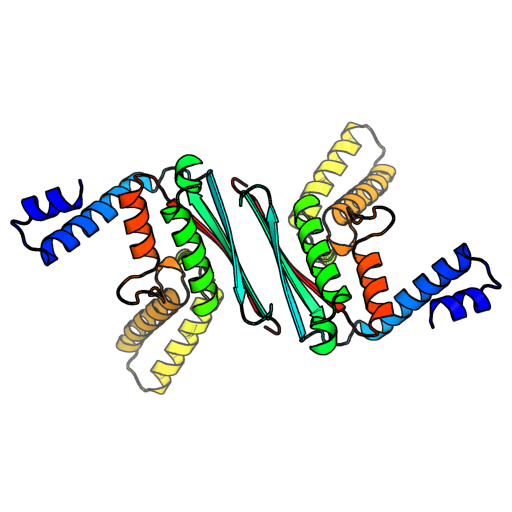O O . ILE B 1 100 ? -5.496 -21.469 11.102 1 96.56 100 ILE B O 1
ATOM 2124 N N . ASP B 1 101 ? -4.148 -20.25 12.375 1 97 101 ASP B N 1
ATOM 2125 C CA . ASP B 1 101 ? -4.539 -20.938 13.602 1 97 101 ASP B CA 1
ATOM 2126 C C . ASP B 1 101 ? -6.027 -20.766 13.883 1 97 101 ASP B C 1
ATOM 2128 O O . ASP B 1 101 ? -6.711 -21.703 14.266 1 97 101 ASP B O 1
ATOM 2132 N N . ARG B 1 102 ? -6.453 -19.562 13.727 1 96.44 102 ARG B N 1
ATOM 2133 C CA . ARG B 1 102 ? -7.867 -19.281 13.938 1 96.44 102 ARG B CA 1
ATOM 2134 C C . ARG B 1 102 ? -8.742 -20.109 13.008 1 96.44 102 ARG B C 1
ATOM 2136 O O . ARG B 1 102 ? -9.734 -20.703 13.438 1 96.44 102 ARG B O 1
ATOM 2143 N N . GLU B 1 103 ? -8.344 -20.125 11.789 1 96.19 103 GLU B N 1
ATOM 2144 C CA . GLU B 1 103 ? -9.094 -20.922 10.82 1 96.19 103 GLU B CA 1
ATOM 2145 C C . GLU B 1 103 ? -9.031 -22.406 11.156 1 96.19 103 GLU B C 1
ATOM 2147 O O . GLU B 1 103 ? -10.031 -23.125 11.039 1 96.19 103 GLU B O 1
ATOM 2152 N N . ARG B 1 104 ? -7.941 -22.875 11.5 1 97.06 104 ARG B N 1
ATOM 2153 C CA . ARG B 1 104 ? -7.77 -24.266 11.898 1 97.06 104 ARG B CA 1
ATOM 2154 C C . ARG B 1 104 ? -8.727 -24.641 13.023 1 97.06 104 ARG B C 1
ATOM 2156 O O . ARG B 1 104 ? -9.383 -25.688 12.977 1 97.06 104 ARG B O 1
ATOM 2163 N N . ASP B 1 105 ? -8.789 -23.797 14.039 1 96.75 105 ASP B N 1
ATOM 2164 C CA . ASP B 1 105 ? -9.695 -24.031 15.164 1 96.75 105 ASP B CA 1
ATOM 2165 C C . ASP B 1 105 ? -11.141 -24.125 14.688 1 96.75 105 ASP B C 1
ATOM 2167 O O . ASP B 1 105 ? -11.898 -24.969 15.172 1 96.75 105 ASP B O 1
ATOM 2171 N N . ILE B 1 106 ? -11.438 -23.25 13.836 1 96.81 106 ILE B N 1
ATOM 2172 C CA . ILE B 1 106 ? -12.781 -23.266 13.281 1 96.81 106 ILE B CA 1
ATOM 2173 C C . ILE B 1 106 ? -13.047 -24.594 12.602 1 96.81 106 ILE B C 1
ATOM 2175 O O . ILE B 1 106 ? -14.086 -25.219 12.828 1 96.81 106 ILE B O 1
ATOM 2179 N N . TYR B 1 107 ? -12.156 -25.062 11.844 1 95.75 107 TYR B N 1
ATOM 2180 C CA . TYR B 1 107 ? -12.336 -26.297 11.094 1 95.75 107 TYR B CA 1
ATOM 2181 C C . TYR B 1 107 ? -12.375 -27.5 12.023 1 95.75 107 TYR B C 1
ATOM 2183 O O . TYR B 1 107 ? -13.133 -28.453 11.797 1 95.75 107 TYR B O 1
ATOM 2191 N N . VAL B 1 108 ? -11.523 -27.516 13.031 1 95.12 108 VAL B N 1
ATOM 2192 C CA . VAL B 1 108 ? -11.531 -28.594 14.016 1 95.12 108 VAL B CA 1
ATOM 2193 C C . VAL B 1 108 ? -12.898 -28.672 14.688 1 95.12 108 VAL B C 1
ATOM 2195 O O . VAL B 1 108 ? -13.492 -29.766 14.773 1 95.12 108 VAL B O 1
ATOM 2198 N N . ASN B 1 109 ? -13.367 -27.516 15.109 1 94.94 109 ASN B N 1
ATOM 2199 C CA . ASN B 1 109 ? -14.664 -27.469 15.766 1 94.94 109 ASN B CA 1
ATOM 2200 C C . ASN B 1 109 ? -15.789 -27.922 14.844 1 94.94 109 ASN B C 1
ATOM 2202 O O . ASN B 1 109 ? -16.688 -28.641 15.266 1 94.94 109 ASN B O 1
ATOM 2206 N N . GLN B 1 110 ? -15.734 -27.469 13.617 1 95.38 110 GLN B N 1
ATOM 2207 C CA . GLN B 1 110 ? -16.719 -27.891 12.633 1 95.38 110 GLN B CA 1
ATOM 2208 C C . GLN B 1 110 ? -16.703 -29.406 12.438 1 95.38 110 GLN B C 1
ATOM 2210 O O . GLN B 1 110 ? -17.75 -30.031 12.359 1 95.38 110 GLN B O 1
ATOM 2215 N N . ALA B 1 111 ? -15.562 -30.031 12.398 1 93.56 111 ALA B N 1
ATOM 2216 C CA . ALA B 1 111 ? -15.422 -31.469 12.203 1 93.56 111 ALA B CA 1
ATOM 2217 C C . ALA B 1 111 ? -15.922 -32.25 13.422 1 93.56 111 ALA B C 1
ATOM 2219 O O . ALA B 1 111 ? -16.578 -33.281 13.281 1 93.56 111 ALA B O 1
ATOM 2220 N N . LYS B 1 112 ? -15.656 -31.734 14.586 1 92.62 112 LYS B N 1
ATOM 2221 C CA . LYS B 1 112 ? -16.125 -32.344 15.82 1 92.62 112 LYS B CA 1
ATOM 2222 C C . LYS B 1 112 ? -17.656 -32.312 15.906 1 92.62 112 LYS B C 1
ATOM 2224 O O . LYS B 1 112 ? -18.281 -33.312 16.266 1 92.62 112 LYS B O 1
ATOM 2229 N N . GLU B 1 113 ? -18.141 -31.188 15.578 1 93.44 113 GLU B N 1
ATOM 2230 C CA . GLU B 1 113 ? -19.594 -31.031 15.602 1 93.44 113 GLU B CA 1
ATOM 2231 C C . GLU B 1 113 ? -20.266 -31.953 14.594 1 93.44 113 GLU B C 1
ATOM 2233 O O . GLU B 1 113 ? -21.406 -32.375 14.805 1 93.44 113 GLU B O 1
ATOM 2238 N N . ALA B 1 114 ? -19.641 -32.25 13.539 1 93.19 114 ALA B N 1
ATOM 2239 C CA . ALA B 1 114 ? -20.172 -33.125 12.5 1 93.19 114 ALA B CA 1
ATOM 2240 C C . ALA B 1 114 ? -20 -34.594 12.875 1 93.19 114 ALA B C 1
ATOM 2242 O O . ALA B 1 114 ? -20.391 -35.469 12.125 1 93.19 114 ALA B O 1
ATOM 2243 N N . GLY B 1 115 ? -19.344 -34.906 14.047 1 90.94 115 GLY B N 1
ATOM 2244 C CA . GLY B 1 115 ? -19.234 -36.25 14.57 1 90.94 115 GLY B CA 1
ATOM 2245 C C . GLY B 1 115 ? -18.125 -37.062 13.922 1 90.94 115 GLY B C 1
ATOM 2246 O O . GLY B 1 115 ? -18.188 -38.281 13.875 1 90.94 115 GLY B O 1
ATOM 2247 N N . LYS B 1 116 ? -17.219 -36.406 13.344 1 87.5 116 LYS B N 1
ATOM 2248 C CA . LYS B 1 116 ? -16.109 -37.094 12.695 1 87.5 116 LYS B CA 1
ATOM 2249 C C . LYS B 1 116 ? -15.156 -37.688 13.727 1 87.5 116 LYS B C 1
ATOM 2251 O O . LYS B 1 116 ? -14.906 -37.062 14.766 1 87.5 116 LYS B O 1
ATOM 2256 N N . PRO B 1 117 ? -14.664 -38.938 13.438 1 90.69 117 PRO B N 1
ATOM 2257 C CA . PRO B 1 117 ? -13.656 -39.5 14.344 1 90.69 117 PRO B CA 1
ATOM 2258 C C . PRO B 1 117 ? -12.359 -38.688 14.352 1 90.69 117 PRO B C 1
ATOM 2260 O O . PRO B 1 117 ? -12.031 -38.031 13.367 1 90.69 117 PRO B O 1
ATOM 2263 N N . ASP B 1 118 ? -11.531 -38.719 15.445 1 84.06 118 ASP B N 1
ATOM 2264 C CA . ASP B 1 118 ? -10.344 -37.875 15.672 1 84.06 118 ASP B CA 1
ATOM 2265 C C . ASP B 1 118 ? -9.305 -38.094 14.578 1 84.06 118 ASP B C 1
ATOM 2267 O O . ASP B 1 118 ? -8.664 -37.156 14.125 1 84.06 118 ASP B O 1
ATOM 2271 N N . ASN B 1 119 ? -9.164 -39.406 14.195 1 86.44 119 ASN B N 1
ATOM 2272 C CA . ASN B 1 119 ? -8.141 -39.719 13.203 1 86.44 119 ASN B CA 1
ATOM 2273 C C . ASN B 1 119 ? -8.469 -39.094 11.844 1 86.44 119 ASN B C 1
ATOM 2275 O O . ASN B 1 119 ? -7.566 -38.812 11.055 1 86.44 119 ASN B O 1
ATOM 2279 N N . ILE B 1 120 ? -9.734 -38.875 11.539 1 92.19 120 ILE B N 1
ATOM 2280 C CA . ILE B 1 120 ? -10.188 -38.312 10.273 1 92.19 120 ILE B CA 1
ATOM 2281 C C . ILE B 1 120 ? -10.172 -36.781 10.344 1 92.19 120 ILE B C 1
ATOM 2283 O O . ILE B 1 120 ? -9.922 -36.125 9.336 1 92.19 120 ILE B O 1
ATOM 2287 N N . ILE B 1 121 ? -10.352 -36.25 11.555 1 93.75 121 ILE B N 1
ATOM 2288 C CA . ILE B 1 121 ? -10.438 -34.812 11.758 1 93.75 121 ILE B CA 1
ATOM 2289 C C . ILE B 1 121 ? -9.125 -34.156 11.328 1 93.75 121 ILE B C 1
ATOM 2291 O O . ILE B 1 121 ? -9.125 -33.125 10.656 1 93.75 121 ILE B O 1
ATOM 2295 N N . ASP B 1 122 ? -8.023 -34.781 11.648 1 92.62 122 ASP B N 1
ATOM 2296 C CA . ASP B 1 122 ? -6.719 -34.219 11.32 1 92.62 122 ASP B CA 1
ATOM 2297 C C . ASP B 1 122 ? -6.547 -34.062 9.812 1 92.62 122 ASP B C 1
ATOM 2299 O O . ASP B 1 122 ? -6.07 -33.031 9.336 1 92.62 122 ASP B O 1
ATOM 2303 N N . LYS B 1 123 ? -6.887 -35.125 9.148 1 94 123 LYS B N 1
ATOM 2304 C CA . LYS B 1 123 ? -6.746 -35.094 7.695 1 94 123 LYS B CA 1
ATOM 2305 C C . LYS B 1 123 ? -7.668 -34.062 7.062 1 94 123 LYS B C 1
ATOM 2307 O O . LYS B 1 123 ? -7.25 -33.312 6.172 1 94 123 LYS B O 1
ATOM 2312 N N . ILE B 1 124 ? -8.82 -33.969 7.473 1 94.88 124 ILE B N 1
ATOM 2313 C CA . ILE B 1 124 ? -9.797 -33.031 6.938 1 94.88 124 ILE B CA 1
ATOM 2314 C C . ILE B 1 124 ? -9.328 -31.609 7.203 1 94.88 124 ILE B C 1
ATOM 2316 O O . ILE B 1 124 ? -9.352 -30.766 6.301 1 94.88 124 ILE B O 1
ATOM 2320 N N . VAL B 1 125 ? -8.891 -31.391 8.406 1 96.12 125 VAL B N 1
ATOM 2321 C CA . VAL B 1 125 ? -8.484 -30.047 8.82 1 96.12 125 VAL B CA 1
ATOM 2322 C C . VAL B 1 125 ? -7.25 -29.609 8.031 1 96.12 125 VAL B C 1
ATOM 2324 O O . VAL B 1 125 ? -7.156 -28.453 7.602 1 96.12 125 VAL B O 1
ATOM 2327 N N . THR B 1 126 ? -6.383 -30.562 7.832 1 95.88 126 THR B N 1
ATOM 2328 C CA . THR B 1 126 ? -5.188 -30.234 7.055 1 95.88 126 THR B CA 1
AT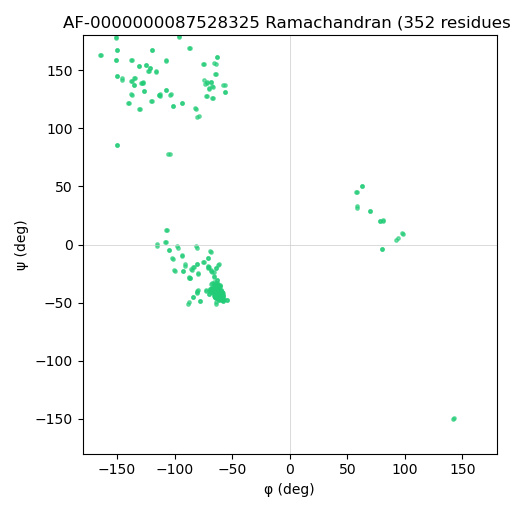OM 2329 C C . THR B 1 126 ? -5.562 -29.812 5.641 1 95.88 126 THR B C 1
ATOM 2331 O O . THR B 1 126 ? -5.047 -28.812 5.129 1 95.88 126 THR B O 1
ATOM 2334 N N . GLY B 1 127 ? -6.422 -30.516 5 1 96.69 127 GLY B N 1
ATOM 2335 C CA . GLY B 1 127 ? -6.879 -30.188 3.664 1 96.69 127 GLY B CA 1
ATOM 2336 C C . GLY B 1 127 ? -7.566 -28.828 3.594 1 96.69 127 GLY B C 1
ATOM 2337 O O . GLY B 1 127 ? -7.328 -28.047 2.668 1 96.69 127 GLY B O 1
ATOM 2338 N N . LYS B 1 128 ? -8.391 -28.562 4.582 1 96.62 128 LYS B N 1
ATOM 2339 C CA . LYS B 1 128 ? -9.117 -27.297 4.617 1 96.62 128 LYS B CA 1
ATOM 2340 C C . LYS B 1 128 ? -8.172 -26.125 4.84 1 96.62 128 LYS B C 1
ATOM 2342 O O . LYS B 1 128 ? -8.328 -25.062 4.23 1 96.62 128 LYS B O 1
ATOM 2347 N N . VAL B 1 129 ? -7.211 -26.312 5.691 1 97.19 129 VAL B N 1
ATOM 2348 C CA . VAL B 1 129 ? -6.23 -25.266 5.965 1 97.19 129 VAL B CA 1
ATOM 2349 C C . VAL B 1 129 ? -5.395 -25 4.711 1 97.19 129 VAL B C 1
ATOM 2351 O O . VAL B 1 129 ? -5.125 -23.859 4.371 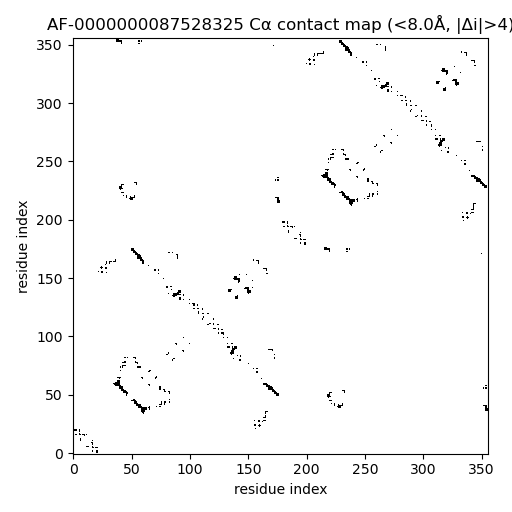1 97.19 129 VAL B O 1
ATOM 2354 N N . ASP B 1 130 ? -5.039 -26.094 4.062 1 97.25 130 ASP B N 1
ATOM 2355 C CA . ASP B 1 130 ? -4.285 -25.969 2.82 1 97.25 130 ASP B CA 1
ATOM 2356 C C . ASP B 1 130 ? -5.074 -25.172 1.78 1 97.25 130 ASP B C 1
ATOM 2358 O O . ASP B 1 130 ? -4.523 -24.297 1.102 1 97.25 130 ASP B O 1
ATOM 2362 N N . LYS B 1 131 ? -6.254 -25.453 1.681 1 96.88 131 LYS B N 1
ATOM 2363 C CA . LYS B 1 131 ? -7.121 -24.734 0.75 1 96.88 131 LYS B CA 1
ATOM 2364 C C . LYS B 1 131 ? -7.254 -23.266 1.14 1 96.88 131 LYS B C 1
ATOM 2366 O O . LYS B 1 131 ? -7.215 -22.391 0.279 1 96.88 131 LYS B O 1
ATOM 2371 N N . TYR B 1 132 ? -7.434 -23.078 2.422 1 97.38 132 TYR B N 1
ATOM 2372 C CA . TYR B 1 132 ? -7.523 -21.703 2.928 1 97.38 132 TYR B CA 1
ATOM 2373 C C . TYR B 1 132 ? -6.281 -20.906 2.553 1 97.38 132 TYR B C 1
ATOM 2375 O O . TYR B 1 132 ? -6.387 -19.781 2.059 1 97.38 132 TYR B O 1
ATOM 2383 N N . VAL B 1 133 ? -5.156 -21.484 2.768 1 97.44 133 VAL B N 1
ATOM 2384 C CA . VAL B 1 133 ? -3.895 -20.812 2.473 1 97.44 133 VAL B CA 1
ATOM 2385 C C . VAL B 1 133 ? -3.793 -20.547 0.974 1 97.44 133 VAL B C 1
ATOM 2387 O O . VAL B 1 133 ? -3.436 -19.438 0.561 1 97.44 133 VAL B O 1
ATOM 2390 N N . ALA B 1 134 ? -4.168 -21.5 0.16 1 97 134 ALA B N 1
ATOM 2391 C CA . ALA B 1 134 ? -4.105 -21.359 -1.292 1 97 134 ALA B CA 1
ATOM 2392 C C . ALA B 1 134 ? -5.02 -20.25 -1.776 1 97 134 ALA B C 1
ATOM 2394 O O . ALA B 1 134 ? -4.68 -19.516 -2.711 1 97 134 ALA B O 1
ATOM 2395 N N . GLU B 1 135 ? -6.098 -20.062 -1.12 1 97.19 135 GLU B N 1
ATOM 2396 C CA . GLU B 1 135 ? -7.086 -19.078 -1.521 1 97.19 135 GLU B CA 1
ATOM 2397 C C . GLU B 1 135 ? -6.676 -17.672 -1.06 1 97.19 135 GLU B C 1
ATOM 2399 O O . GLU B 1 135 ? -7.195 -16.672 -1.558 1 97.19 135 GLU B O 1
ATOM 2404 N N . ASN B 1 136 ? -5.75 -17.656 -0.137 1 97.75 136 ASN B N 1
ATOM 2405 C CA . ASN B 1 136 ? -5.414 -16.359 0.45 1 97.75 136 ASN B CA 1
ATOM 2406 C C . ASN B 1 136 ? -3.977 -15.961 0.131 1 97.75 136 ASN B C 1
ATOM 2408 O O . ASN B 1 136 ? -3.52 -14.898 0.554 1 97.75 136 ASN B O 1
ATOM 2412 N N . CYS B 1 137 ? -3.32 -16.797 -0.587 1 98 137 CYS B N 1
ATOM 2413 C CA . CYS B 1 137 ? -1.979 -16.516 -1.084 1 98 137 CYS B CA 1
ATOM 2414 C C . CYS B 1 137 ? -2.01 -16.172 -2.568 1 98 137 CYS B C 1
ATOM 2416 O O . CYS B 1 137 ? -2.471 -16.969 -3.385 1 98 137 CYS B O 1
ATOM 2418 N N . LEU B 1 138 ? -1.418 -15.078 -2.975 1 98.88 138 LEU B N 1
ATOM 2419 C CA . LEU B 1 138 ? -1.503 -14.539 -4.328 1 98.88 138 LEU B CA 1
ATOM 2420 C C . LEU B 1 138 ? -1.003 -15.555 -5.348 1 98.88 138 LEU B C 1
ATOM 2422 O O . LEU B 1 138 ? -1.706 -15.875 -6.309 1 98.88 138 LEU B O 1
ATOM 2426 N N . MET B 1 139 ? 0.136 -16.141 -5.113 1 98.5 139 MET B N 1
ATOM 2427 C CA . MET B 1 139 ? 0.826 -16.938 -6.121 1 98.5 139 MET B CA 1
ATOM 2428 C C . MET B 1 139 ? 0.093 -18.25 -6.367 1 98.5 139 MET B C 1
ATOM 2430 O O . MET B 1 139 ? 0.235 -18.859 -7.43 1 98.5 139 MET B O 1
ATOM 2434 N N . GLU B 1 140 ? -0.72 -18.656 -5.469 1 98.19 140 GLU B N 1
ATOM 2435 C CA . GLU B 1 140 ? -1.392 -19.938 -5.59 1 98.19 140 GLU B CA 1
ATOM 2436 C C . GLU B 1 140 ? -2.834 -19.766 -6.059 1 98.19 140 GLU B C 1
ATOM 2438 O O . GLU B 1 140 ? -3.51 -20.75 -6.371 1 98.19 140 GLU B O 1
ATOM 2443 N N . GLN B 1 141 ? -3.324 -18.625 -6.051 1 98.69 141 GLN B N 1
ATOM 2444 C CA . GLN B 1 141 ? -4.684 -18.359 -6.512 1 98.69 141 GLN B CA 1
ATOM 2445 C C . GLN B 1 141 ? -4.828 -18.656 -8 1 98.69 141 GLN B C 1
ATOM 2447 O O . GLN B 1 141 ? -3.902 -18.406 -8.781 1 98.69 141 GLN B O 1
ATOM 2452 N N . LYS B 1 142 ? -6.055 -19.125 -8.352 1 98.12 142 LYS B N 1
ATOM 2453 C CA . LYS B 1 142 ? -6.387 -19.203 -9.766 1 98.12 142 LYS B CA 1
ATOM 2454 C C . LYS B 1 142 ? -6.492 -17.812 -10.383 1 98.12 142 LYS B C 1
ATOM 2456 O O . LYS B 1 142 ? -7.098 -16.922 -9.797 1 98.12 142 LYS B O 1
ATOM 2461 N N . PHE B 1 143 ? -5.906 -17.688 -11.57 1 97.94 143 PHE B N 1
ATOM 2462 C CA . PHE B 1 143 ? -5.875 -16.391 -12.234 1 97.94 143 PHE B CA 1
ATOM 2463 C C . PHE B 1 143 ? -7.254 -16.016 -12.766 1 97.94 143 PHE B C 1
ATOM 2465 O O . PHE B 1 143 ? -7.871 -16.781 -13.5 1 97.94 143 PHE B O 1
ATOM 2472 N N . ILE B 1 144 ? -7.688 -14.914 -12.445 1 96.88 144 ILE B N 1
ATOM 2473 C CA . ILE B 1 144 ? -9.07 -14.508 -12.695 1 96.88 144 ILE B CA 1
ATOM 2474 C C . ILE B 1 144 ? -9.328 -14.469 -14.203 1 96.88 144 ILE B C 1
ATOM 2476 O O . ILE B 1 144 ? -10.43 -14.797 -14.656 1 96.88 144 ILE B O 1
ATOM 2480 N N . LYS B 1 145 ? -8.367 -14.102 -15.023 1 96.5 145 LYS B N 1
ATOM 2481 C CA . LYS B 1 145 ? -8.555 -13.977 -16.469 1 96.5 145 LYS B CA 1
ATOM 2482 C C . LYS B 1 145 ? -8.406 -15.328 -17.156 1 96.5 145 LYS B C 1
ATOM 2484 O O . LYS B 1 145 ? -8.797 -15.477 -18.328 1 96.5 145 LYS B O 1
ATOM 2489 N N . ASN B 1 146 ? -7.793 -16.25 -16.531 1 96.06 146 ASN B N 1
ATOM 2490 C CA . ASN B 1 146 ? -7.602 -17.609 -17.016 1 96.06 146 ASN B CA 1
ATOM 2491 C C . ASN B 1 146 ? -7.523 -18.609 -15.859 1 96.06 146 ASN B C 1
ATOM 2493 O O . ASN B 1 146 ? -6.43 -19.016 -15.453 1 96.06 146 ASN B O 1
ATOM 2497 N N . PRO B 1 147 ? -8.633 -19.078 -15.406 1 96.06 147 PRO B N 1
ATOM 2498 C CA . PRO B 1 147 ? -8.703 -19.844 -14.164 1 96.06 147 PRO B CA 1
ATOM 2499 C C . PRO B 1 147 ? -8.039 -21.219 -14.289 1 96.06 147 PRO B C 1
ATOM 2501 O O . PRO B 1 147 ? -7.895 -21.938 -13.289 1 96.06 147 PRO B O 1
ATOM 2504 N N . ASP B 1 148 ? -7.605 -21.609 -15.445 1 94.81 148 ASP B N 1
ATOM 2505 C CA . ASP B 1 148 ? -6.887 -22.875 -15.625 1 94.81 148 ASP B CA 1
ATOM 2506 C C . ASP B 1 148 ? -5.457 -22.766 -15.094 1 94.81 148 ASP B C 1
ATOM 2508 O O . ASP B 1 148 ? -4.785 -23.781 -14.906 1 94.81 148 ASP B O 1
ATOM 2512 N N . LEU B 1 149 ? -5.031 -21.547 -14.883 1 95.25 149 LEU B N 1
ATOM 2513 C CA . LEU B 1 149 ? -3.67 -21.297 -14.414 1 95.25 149 LEU B CA 1
ATOM 2514 C C . LEU B 1 149 ? -3.678 -20.531 -13.094 1 95.25 149 LEU B C 1
ATOM 2516 O O . LEU B 1 149 ? -4.613 -19.781 -12.812 1 95.25 149 LEU B O 1
ATOM 2520 N N . THR B 1 150 ? -2.662 -20.719 -12.281 1 97.19 150 THR B N 1
ATOM 2521 C CA . THR B 1 150 ? -2.441 -19.875 -11.117 1 97.19 150 THR B CA 1
ATOM 2522 C C . THR B 1 150 ? -1.636 -18.625 -11.484 1 97.19 150 THR B C 1
ATOM 2524 O O . THR B 1 150 ? -1.082 -18.547 -12.586 1 97.19 150 THR B O 1
ATOM 2527 N N . VAL B 1 151 ? -1.548 -17.688 -10.617 1 98.69 151 VAL B N 1
ATOM 2528 C CA . VAL B 1 151 ? -0.693 -16.516 -10.82 1 98.69 151 VAL B CA 1
ATOM 2529 C C . VAL B 1 151 ? 0.762 -16.953 -10.961 1 98.69 151 VAL B C 1
ATOM 2531 O O . VAL B 1 151 ? 1.507 -16.422 -11.781 1 98.69 151 VAL B O 1
ATOM 2534 N N . GLN B 1 152 ? 1.129 -18.016 -10.188 1 97.38 152 GLN B N 1
ATOM 2535 C CA . GLN B 1 152 ? 2.475 -18.562 -10.289 1 97.38 152 GLN B CA 1
ATOM 2536 C C . GLN B 1 152 ? 2.734 -19.109 -11.695 1 97.38 152 GLN B C 1
ATOM 2538 O O . GLN B 1 152 ? 3.812 -18.906 -12.258 1 97.38 152 GLN B O 1
ATOM 2543 N N . ASP B 1 153 ? 1.753 -19.828 -12.227 1 94.12 153 ASP B N 1
ATOM 2544 C CA . ASP B 1 153 ? 1.894 -20.359 -13.578 1 94.12 153 ASP B CA 1
ATOM 2545 C C . ASP B 1 153 ? 2.1 -19.25 -14.594 1 94.12 153 ASP B C 1
ATOM 2547 O O . ASP B 1 153 ? 2.947 -19.359 -15.484 1 94.12 153 ASP B O 1
ATOM 2551 N N . MET B 1 154 ? 1.344 -18.188 -14.445 1 96.56 154 MET B N 1
ATOM 2552 C CA . MET B 1 154 ? 1.474 -17.031 -15.336 1 96.56 154 MET B CA 1
ATOM 2553 C C . MET B 1 154 ? 2.869 -16.422 -15.234 1 96.56 154 MET B C 1
ATOM 2555 O O . MET B 1 154 ? 3.467 -16.047 -16.25 1 96.56 154 MET B O 1
ATOM 2559 N N . LEU B 1 155 ? 3.338 -16.312 -14.039 1 97.62 155 LEU B N 1
ATOM 2560 C CA . LEU B 1 155 ? 4.672 -15.773 -13.82 1 97.62 155 LEU B CA 1
ATOM 2561 C C . LEU B 1 155 ? 5.734 -16.656 -14.477 1 97.62 155 LEU B C 1
ATOM 2563 O O . LEU B 1 155 ? 6.645 -16.141 -15.133 1 97.62 155 LEU B O 1
ATOM 2567 N N . ASN B 1 156 ? 5.605 -17.953 -14.312 1 94.25 156 ASN B N 1
ATOM 2568 C CA . ASN B 1 156 ? 6.559 -18.891 -14.906 1 94.25 156 ASN B CA 1
ATOM 2569 C C . ASN B 1 156 ? 6.598 -18.766 -16.422 1 94.25 156 ASN B C 1
ATOM 2571 O O . ASN B 1 156 ? 7.672 -18.812 -17.031 1 94.25 156 ASN B O 1
ATOM 2575 N N . GLU B 1 157 ? 5.461 -18.625 -17.016 1 92.06 157 GLU B N 1
ATOM 2576 C CA . GLU B 1 157 ? 5.395 -18.438 -18.453 1 92.06 157 GLU B CA 1
ATOM 2577 C C . GLU B 1 157 ? 6.105 -17.172 -18.891 1 92.06 157 GLU B C 1
ATOM 2579 O O . GLU B 1 157 ? 6.82 -17.156 -19.891 1 92.06 157 GLU B O 1
ATOM 2584 N N . LEU B 1 158 ? 5.934 -16.094 -18.172 1 96.19 158 LEU B N 1
ATOM 2585 C CA . LEU B 1 158 ? 6.59 -14.836 -18.484 1 96.19 158 LEU B CA 1
ATOM 2586 C C . LEU B 1 158 ? 8.102 -14.961 -18.359 1 96.19 158 LEU B C 1
ATOM 2588 O O . LEU B 1 158 ? 8.844 -14.484 -19.219 1 96.19 158 LEU B O 1
ATOM 2592 N N . ILE B 1 159 ? 8.523 -15.602 -17.297 1 95.5 159 ILE B N 1
ATOM 2593 C CA . ILE B 1 159 ? 9.953 -15.797 -17.062 1 95.5 159 ILE B CA 1
ATOM 2594 C C . ILE B 1 159 ? 10.562 -16.578 -18.219 1 95.5 159 ILE B C 1
ATOM 2596 O O . ILE B 1 159 ? 11.633 -16.234 -18.719 1 95.5 159 ILE B O 1
ATOM 2600 N N . ALA B 1 160 ? 9.859 -17.609 -18.641 1 90.62 160 ALA B N 1
ATOM 2601 C CA . ALA B 1 160 ? 10.328 -18.438 -19.75 1 90.62 160 ALA B CA 1
ATOM 2602 C C . ALA B 1 160 ? 10.438 -17.609 -21.031 1 90.62 160 ALA B C 1
ATOM 2604 O O . ALA B 1 160 ? 11.398 -17.75 -21.781 1 90.62 160 ALA B O 1
ATOM 2605 N N . LYS B 1 161 ? 9.547 -16.766 -21.234 1 92.5 161 LYS B N 1
ATOM 2606 C CA . LYS B 1 161 ? 9.5 -15.938 -22.438 1 92.5 161 LYS B CA 1
ATOM 2607 C C . LYS B 1 161 ? 10.594 -14.875 -22.406 1 92.5 161 LYS B C 1
ATOM 2609 O O . LYS B 1 161 ? 11.234 -14.617 -23.438 1 92.5 161 LYS B O 1
ATOM 2614 N N . MET B 1 162 ? 10.867 -14.258 -21.266 1 94.94 162 MET B N 1
ATOM 2615 C CA . MET B 1 162 ? 11.766 -13.117 -21.156 1 94.94 162 MET B CA 1
ATOM 2616 C C . MET B 1 162 ? 13.211 -13.578 -20.953 1 94.94 162 MET B C 1
ATOM 2618 O O . MET B 1 162 ? 14.148 -12.828 -21.219 1 94.94 162 MET B O 1
ATOM 2622 N N . GLY B 1 163 ? 13.328 -14.75 -20.344 1 91.94 163 GLY B N 1
ATOM 2623 C CA . GLY B 1 163 ? 14.656 -15.281 -20.094 1 91.94 163 GLY B CA 1
ATOM 2624 C C . GLY B 1 163 ? 15.336 -14.633 -18.906 1 91.94 163 GLY B C 1
ATOM 2625 O O . GLY B 1 163 ? 16.562 -14.586 -18.828 1 91.94 163 GLY B O 1
ATOM 2626 N N . GLU B 1 164 ? 14.578 -14.039 -18.062 1 94.81 164 GLU B N 1
ATOM 2627 C CA . GLU B 1 164 ? 15.094 -13.453 -16.828 1 94.81 164 GLU B CA 1
ATOM 2628 C C . GLU B 1 164 ? 14.172 -13.742 -15.656 1 94.81 164 GLU B C 1
ATOM 2630 O O . GLU B 1 164 ? 13.008 -14.102 -15.844 1 94.81 164 GLU B O 1
ATOM 2635 N N . ASN B 1 165 ? 14.836 -13.617 -14.461 1 96.44 165 ASN B N 1
ATOM 2636 C CA . ASN B 1 165 ? 14.008 -13.75 -13.266 1 96.44 165 ASN B CA 1
ATOM 2637 C C . ASN B 1 165 ? 13.039 -12.578 -13.117 1 96.44 165 ASN B C 1
ATOM 2639 O O . ASN B 1 165 ? 13.391 -11.438 -13.422 1 96.44 165 ASN B O 1
ATOM 2643 N N . ILE B 1 166 ? 11.867 -12.945 -12.711 1 98.06 166 ILE B N 1
ATOM 2644 C CA . ILE B 1 166 ? 10.812 -11.992 -12.398 1 98.06 166 ILE B CA 1
ATOM 2645 C C . ILE B 1 166 ? 10.102 -12.406 -11.109 1 98.06 166 ILE B C 1
ATOM 2647 O O . ILE B 1 166 ? 9.875 -13.594 -10.875 1 98.06 166 ILE B O 1
ATOM 2651 N N . SER B 1 167 ? 9.773 -11.406 -10.289 1 97.5 167 SER B N 1
ATOM 2652 C CA . SER B 1 167 ? 9.125 -11.742 -9.023 1 97.5 167 SER B CA 1
ATOM 2653 C C . SER B 1 167 ? 8.117 -10.672 -8.617 1 97.5 167 SER B C 1
ATOM 2655 O O . SER B 1 167 ? 8.32 -9.484 -8.891 1 97.5 167 SER B O 1
ATOM 2657 N N . VAL B 1 168 ? 7.023 -11.133 -8.062 1 98.62 168 VAL B N 1
ATOM 2658 C CA . VAL B 1 168 ? 6.129 -10.211 -7.363 1 98.62 168 VAL B CA 1
ATOM 2659 C C . VAL B 1 168 ? 6.652 -9.945 -5.953 1 98.62 168 VAL B C 1
ATOM 2661 O O . VAL B 1 168 ? 6.672 -10.852 -5.113 1 98.62 168 VAL B O 1
ATOM 2664 N N . LYS B 1 169 ? 6.996 -8.734 -5.672 1 97.88 169 LYS B N 1
ATOM 2665 C CA . LYS B 1 169 ? 7.723 -8.438 -4.441 1 97.88 169 LYS B CA 1
ATOM 2666 C C . LYS B 1 169 ? 6.762 -8.188 -3.283 1 97.88 169 LYS B C 1
ATOM 2668 O O . LYS B 1 169 ? 6.949 -8.719 -2.186 1 97.88 169 LYS B O 1
ATOM 2673 N N . ARG B 1 170 ? 5.828 -7.379 -3.469 1 98.31 170 ARG B N 1
ATOM 2674 C CA . ARG B 1 170 ? 4.871 -6.965 -2.445 1 98.31 170 ARG B CA 1
ATOM 2675 C C . ARG B 1 170 ? 3.66 -6.277 -3.072 1 98.31 170 ARG B C 1
ATOM 2677 O O . ARG B 1 170 ? 3.689 -5.914 -4.25 1 98.31 170 ARG B O 1
ATOM 2684 N N . PHE B 1 171 ? 2.564 -6.18 -2.283 1 98.88 171 PHE B N 1
ATOM 2685 C CA . PHE B 1 171 ? 1.392 -5.438 -2.727 1 98.88 171 PHE B CA 1
ATOM 2686 C C . PHE B 1 171 ? 0.638 -4.852 -1.539 1 98.88 171 PHE B C 1
ATOM 2688 O O . PHE B 1 171 ? 0.858 -5.262 -0.396 1 98.88 171 PHE B O 1
ATOM 2695 N N . ALA B 1 172 ? -0.136 -3.861 -1.826 1 98.69 172 ALA B N 1
ATOM 2696 C CA . ALA B 1 172 ? -1.12 -3.291 -0.911 1 98.69 172 ALA B CA 1
ATOM 2697 C C . ALA B 1 172 ? -2.5 -3.229 -1.56 1 98.69 172 ALA B C 1
ATOM 2699 O O . ALA B 1 172 ? -2.623 -2.912 -2.744 1 98.69 172 ALA B O 1
ATOM 2700 N N . ARG B 1 173 ? -3.504 -3.543 -0.789 1 98.69 173 ARG B N 1
ATOM 2701 C CA . ARG B 1 173 ? -4.895 -3.486 -1.226 1 98.69 173 ARG B CA 1
ATOM 2702 C C . ARG B 1 173 ? -5.754 -2.729 -0.219 1 98.69 173 ARG B C 1
ATOM 2704 O O . ARG B 1 173 ? -5.832 -3.111 0.95 1 98.69 173 ARG B O 1
ATOM 2711 N N . TYR B 1 174 ? -6.312 -1.614 -0.657 1 98.5 174 TYR B N 1
ATOM 2712 C CA . TYR B 1 174 ? -7.168 -0.803 0.202 1 98.5 174 TYR B CA 1
ATOM 2713 C C . TYR B 1 174 ? -8.609 -0.829 -0.286 1 98.5 174 TYR B C 1
ATOM 2715 O O . TYR B 1 174 ? -8.875 -0.624 -1.474 1 98.5 174 TYR B O 1
ATOM 2723 N N . GLN B 1 175 ? -9.508 -1.098 0.521 1 97.38 175 GLN B N 1
ATOM 2724 C CA . GLN B 1 175 ? -10.945 -1.002 0.264 1 97.38 175 GLN B CA 1
ATOM 2725 C C . GLN B 1 175 ? -11.609 -0.032 1.233 1 97.38 175 GLN B C 1
ATOM 2727 O O . GLN B 1 175 ? -11.539 -0.211 2.451 1 97.38 175 GLN B O 1
ATOM 2732 N N . LEU B 1 176 ? -12.266 0.947 0.607 1 95.81 176 LEU B N 1
ATOM 2733 C CA . LEU B 1 176 ? -12.938 1.942 1.434 1 95.81 176 LEU B CA 1
ATOM 2734 C C . LEU B 1 176 ? -13.953 1.281 2.367 1 95.81 176 LEU B C 1
ATOM 2736 O O . LEU B 1 176 ? -14.695 0.389 1.952 1 95.81 176 LEU B O 1
ATOM 2740 N N . GLY B 1 177 ? -13.953 1.768 3.652 1 86 177 GLY B N 1
ATOM 2741 C CA . GLY B 1 177 ? -14.914 1.268 4.625 1 86 177 GLY B CA 1
ATOM 2742 C C . GLY B 1 177 ? -14.516 -0.068 5.227 1 86 177 GLY B C 1
ATOM 2743 O O . GLY B 1 177 ? -15.203 -0.593 6.102 1 86 177 GLY B O 1
ATOM 2744 N N . ALA B 1 178 ? -13.43 -0.606 4.73 1 80.69 178 ALA B N 1
ATOM 2745 C CA . ALA B 1 178 ? -12.977 -1.896 5.246 1 80.69 178 ALA B CA 1
ATOM 2746 C C . ALA B 1 178 ? -11.906 -1.712 6.316 1 80.69 178 ALA B C 1
ATOM 2748 O O . ALA B 1 178 ? -11.188 -0.711 6.32 1 80.69 178 ALA B O 1
#

pLDDT: mean 93.2, std 7.46, range [50.78, 98.88]

Solvent-accessible surface area (backbone atoms only — not comparable to full-atom values): 18433 Å² total; per-residue (Å²): 114,69,64,61,51,30,26,59,76,39,72,65,33,62,70,56,16,51,51,48,50,50,51,49,14,45,49,49,35,62,73,27,63,81,54,69,45,57,28,35,35,39,38,70,39,75,37,84,87,18,38,30,28,20,40,30,35,35,23,15,56,42,68,69,57,42,67,34,66,68,50,46,49,48,45,48,50,50,22,49,38,45,64,73,62,57,45,76,22,60,45,67,89,59,46,57,61,70,58,52,52,52,49,43,52,52,43,47,52,53,35,51,73,71,66,52,57,73,83,54,38,55,57,52,37,50,53,51,47,51,49,50,44,35,62,31,10,40,39,58,21,61,24,80,93,46,65,92,34,28,40,44,53,53,50,27,52,50,19,42,72,70,71,43,37,65,46,75,73,51,72,48,78,49,46,66,71,105,113,69,63,61,52,30,26,59,77,39,73,64,32,64,68,56,16,52,51,48,49,49,51,50,15,45,50,50,34,62,73,27,62,80,54,68,44,57,28,36,35,39,37,72,38,74,38,84,88,18,37,28,29,19,40,31,34,35,24,15,56,41,66,67,57,40,68,33,67,69,49,47,49,49,46,50,50,50,22,49,37,42,64,72,62,56,46,76,22,58,44,68,88,58,46,57,60,71,57,51,51,52,51,44,52,51,42,48,51,53,36,50,73,71,65,51,55,74,82,54,40,55,57,52,35,50,53,50,46,50,49,51,45,34,60,31,9,40,40,58,22,62,24,81,94,46,65,92,35,28,41,43,53,55,48,26,51,49,19,42,73,70,72,44,37,65,45,77,72,51,71,50,76,50,48,66,72,107

Foldseek 3Di:
DLQVVLCVVVVNDNVSSVVVLLVVLLVLQVVFVPADFPAADWDKDAPDVRQKIKIWTKGWRDNVLNPDPLRVVLNVQLNVQCRVLVAPEQDLVPPDVVVLVVQLVVQLVVCVVVVHDPVVSVVRSVVVSVVVSLSRHQQNQQRPVHRVDGSVSSLSSSCSVVSIHMDTDDMDMDGHPD/DLQVVLCVVVVNDNVSSVVVLLVVLLVLQVVFVPADFPAADWDKDAPDVRQKIKIWTKGWRDNVLNPDPLRVVLNVQLNVQCRVLVAPEAALVPPDVVVLVVQLVVQLVVCVVVVHDPVVSVVRSVVVSVVVSLSRHQQNQQRPVHRVDGSVSSLSSSCSVVSIHMDTDDMDMDGHPD

Radius of gyration: 26.49 Å; Cα contacts (8 Å, |Δi|>4): 590; chains: 2; bounding box: 52×85×66 Å

Sequence (356 aa):
MDCKRALEETEGDMEKSVDLLRQKGLAVAAKRADRATSEGTVETYIHAGGKLGVMVEVGCETDFVAKTDDFLTFAKDVAMHIAAAGPLSVTRDEVPQDLIDRERDIYVNQAKEAGKPDNIIDKIVTGKVDKYVAENCLMEQKFIKNPDLTVQDMLNELIAKMGENISVKRFARYQLGAMDCKRALEETEGDMEKSVDLLRQKGLAVAAKRADRATSEGTVETYIHAGGKLGVMVEVGCETDFVAKTDDFLTFAKDVAMHIAAAGPLSVTRDEVPQDLIDRERDIYVNQAKEAGKPDNIIDKIVTGKVDKYVAENCLMEQKFIKNPDLTVQDMLNELIAKMGENISVKRFARYQLGA

Organism: NCBI:txid1859131